Protein AF-A0A7C5IIQ2-F1 (afdb_monomer_lite)

Sequence (229 aa):
MRRWPGCLVPARVQSSRGFTGRGRCWGATWPNARRPRPAAETPCGGEALSTRCPELQEWMSLHLDGRLAPKEEKRFQEHLSACPACAEMWQRWQQVDRFFTAPPVAQPPVDLAARVWVRVERRQRRGALLGSTAWMALGLAVLAALYAVLLAARLLLVGTGVAQIAALWLSVRSAALPLWEMARALCIVLRALLDTPAAAIALLYCLATAATLTAWLRVAIFRPARPSS

Secondary structure (DSSP, 8-state):
-------------------------S-S------PPPPS-----TTHHHHTT-TTHHHHHHHHHTT---HHHHHHHHHHHHH-HHHHHHHHHHHHHHHHHHSS---PPPTTHHHHHHHHHHHHHHHHHHHHHHHHHHHHHHHHHHHHHHHHHHHHHHHHHHHHHHHHHHHHHHHHHHHHHHHHHHHHHHHHHHHHSHHHHHHHHHHHHHHHHHHHHHHHHHS-------

Structure (mmCIF, N/CA/C/O backbone):
data_AF-A0A7C5IIQ2-F1
#
_entry.id   AF-A0A7C5IIQ2-F1
#
loop_
_atom_site.group_PDB
_atom_site.id
_atom_site.type_symbol
_atom_site.label_atom_id
_atom_site.label_alt_id
_atom_site.label_comp_id
_atom_site.label_asym_id
_atom_site.label_entity_id
_atom_site.label_seq_id
_atom_site.pdbx_PDB_ins_code
_atom_site.Cartn_x
_atom_site.Cartn_y
_atom_site.Cartn_z
_atom_site.occupancy
_atom_site.B_iso_or_equiv
_atom_site.auth_seq_id
_atom_site.auth_comp_id
_atom_site.auth_asym_id
_atom_site.auth_atom_id
_atom_site.pdbx_PDB_model_num
ATOM 1 N N . MET A 1 1 ? -67.546 17.268 61.593 1.00 33.69 1 MET A N 1
ATOM 2 C CA . MET A 1 1 ? -66.527 18.234 62.062 1.00 33.69 1 MET A CA 1
ATOM 3 C C . MET A 1 1 ? -65.257 18.054 61.230 1.00 33.69 1 MET A C 1
ATOM 5 O O . MET A 1 1 ? -64.810 16.924 61.138 1.00 33.69 1 MET A O 1
ATOM 9 N N . ARG A 1 2 ? -64.727 19.163 60.668 1.00 35.84 2 ARG A N 1
ATOM 10 C CA . ARG A 1 2 ? -63.390 19.369 60.035 1.00 35.84 2 ARG A CA 1
ATOM 11 C C . ARG A 1 2 ? -63.140 18.547 58.747 1.00 35.84 2 ARG A C 1
ATOM 13 O O . ARG A 1 2 ? -62.874 17.363 58.830 1.00 35.84 2 ARG A O 1
ATOM 20 N N . ARG A 1 3 ? -63.322 19.035 57.506 1.00 31.06 3 ARG A N 1
ATOM 21 C CA . ARG A 1 3 ? -62.642 20.136 56.772 1.00 31.06 3 ARG A CA 1
ATOM 22 C C . ARG A 1 3 ? -61.146 20.267 57.091 1.00 31.06 3 ARG A C 1
ATOM 24 O O . ARG A 1 3 ? -60.804 20.848 58.113 1.00 31.06 3 ARG A O 1
ATOM 31 N N . TRP A 1 4 ? -60.302 19.822 56.156 1.00 33.75 4 TRP A N 1
ATOM 32 C CA . TRP A 1 4 ? -59.017 20.456 55.851 1.00 33.75 4 TRP A CA 1
ATOM 33 C C . TRP A 1 4 ? -58.984 20.841 54.360 1.00 33.75 4 TRP A C 1
ATOM 35 O O . TRP A 1 4 ? -59.227 19.983 53.510 1.00 33.75 4 TRP A O 1
ATOM 45 N N . PRO A 1 5 ? -58.770 22.130 54.046 1.00 43.44 5 PRO A N 1
ATOM 46 C CA . PRO A 1 5 ? -58.624 22.661 52.697 1.00 43.44 5 PRO A CA 1
ATOM 47 C C . PRO A 1 5 ? -57.146 22.702 52.269 1.00 43.44 5 PRO A C 1
ATOM 49 O O . PRO A 1 5 ? -56.262 22.879 53.100 1.00 43.44 5 PRO A O 1
ATOM 52 N N . GLY A 1 6 ? -56.897 22.643 50.959 1.00 42.25 6 GLY A N 1
ATOM 53 C CA . GLY A 1 6 ? -55.707 23.249 50.356 1.00 42.25 6 GLY A CA 1
ATOM 54 C C . GLY A 1 6 ? -54.430 22.407 50.317 1.00 42.25 6 GLY A C 1
ATOM 55 O O . GLY A 1 6 ? -53.470 22.699 51.018 1.00 42.25 6 GLY A O 1
ATOM 56 N N . CYS A 1 7 ? -54.343 21.490 49.353 1.00 37.59 7 CYS A N 1
ATOM 57 C CA . CYS A 1 7 ? -53.093 21.304 48.618 1.00 37.59 7 CYS A CA 1
ATOM 58 C C . CYS A 1 7 ? -53.390 21.505 47.133 1.00 37.59 7 CYS A C 1
ATOM 60 O O . CYS A 1 7 ? -54.051 20.693 46.487 1.00 37.59 7 CYS A O 1
ATOM 62 N N . LEU A 1 8 ? -52.946 22.656 46.633 1.00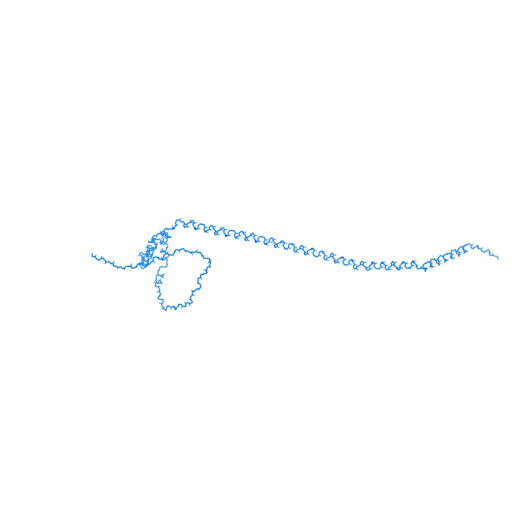 41.69 8 LEU A N 1
ATOM 63 C CA . LEU A 1 8 ? -52.900 22.996 45.222 1.00 41.69 8 LEU A CA 1
ATOM 64 C C . LEU A 1 8 ? -52.086 21.929 44.487 1.00 41.69 8 LEU A C 1
ATOM 66 O O . LEU A 1 8 ? -50.914 21.717 44.779 1.00 41.69 8 LEU A O 1
ATOM 70 N N . VAL A 1 9 ? -52.737 21.266 43.539 1.00 42.50 9 VAL A N 1
ATOM 71 C CA . VAL A 1 9 ? -52.112 20.417 42.528 1.00 42.50 9 VAL A CA 1
ATOM 72 C C . VAL A 1 9 ? -51.454 21.344 41.504 1.00 42.50 9 VAL A C 1
ATOM 74 O O . VAL A 1 9 ? -52.185 22.032 40.789 1.00 42.50 9 VAL A O 1
ATOM 77 N N . PRO A 1 10 ? -50.118 21.399 41.367 1.00 42.44 10 PRO A N 1
ATOM 78 C CA . PRO A 1 10 ? -49.541 21.923 40.147 1.00 42.44 10 PRO A CA 1
ATOM 79 C C . PRO A 1 10 ? -49.715 20.885 39.035 1.00 42.44 10 PRO A C 1
ATOM 81 O O . PRO A 1 10 ? -49.535 19.678 39.212 1.00 42.44 10 PRO A O 1
ATOM 84 N N . ALA A 1 11 ? -50.138 21.402 37.890 1.00 38.69 11 ALA A N 1
ATOM 85 C CA . ALA A 1 11 ? -50.522 20.675 36.703 1.00 38.69 11 ALA A CA 1
ATOM 86 C C . ALA A 1 11 ? -49.476 19.646 36.247 1.00 38.69 11 ALA A C 1
ATOM 88 O O . ALA A 1 11 ? -48.273 19.891 36.180 1.00 38.69 11 ALA A O 1
ATOM 89 N N . ARG A 1 12 ? -50.003 18.489 35.855 1.00 36.91 12 ARG A N 1
ATOM 90 C CA . ARG A 1 12 ? -49.348 17.429 35.097 1.00 36.91 12 ARG A CA 1
ATOM 91 C C . ARG A 1 12 ? -48.697 18.017 33.834 1.00 36.91 12 ARG A C 1
ATOM 93 O O . ARG A 1 12 ? -49.388 18.258 32.849 1.00 36.91 12 ARG A O 1
ATOM 100 N N . VAL A 1 13 ? -47.375 18.204 33.829 1.00 39.50 13 VAL A N 1
ATOM 101 C CA . VAL A 1 13 ? -46.617 18.432 32.587 1.00 39.50 13 VAL A CA 1
ATOM 102 C C . VAL A 1 13 ? -46.536 17.099 31.844 1.00 39.50 13 VAL A C 1
ATOM 104 O O . VAL A 1 13 ? -45.672 16.262 32.093 1.00 39.50 13 VAL A O 1
ATOM 107 N N . GLN A 1 14 ? -47.491 16.877 30.944 1.00 38.06 14 GLN A N 1
ATOM 108 C CA . GLN A 1 14 ? -47.376 15.886 29.878 1.00 38.06 14 GLN A CA 1
ATOM 109 C C . GLN A 1 14 ? -46.332 16.384 28.870 1.00 38.06 14 GLN A C 1
ATOM 111 O O . GLN A 1 14 ? -46.647 17.192 28.004 1.00 38.06 14 GLN A O 1
ATOM 116 N N . SER A 1 15 ? -45.090 15.895 28.941 1.00 37.00 15 SER A N 1
ATOM 117 C CA . SER A 1 15 ? -44.142 16.032 27.826 1.00 37.00 15 SER A CA 1
ATOM 118 C C . SER A 1 15 ? -44.370 14.903 26.817 1.00 37.00 15 SER A C 1
ATOM 120 O O . SER A 1 15 ? -43.628 13.928 26.691 1.00 37.00 15 SER A O 1
ATOM 122 N N . SER A 1 16 ? -45.473 15.013 26.081 1.00 36.47 16 SER A N 1
ATOM 123 C CA . SER A 1 16 ? -45.711 14.183 24.910 1.00 36.47 16 SER A CA 1
ATOM 124 C C . SER A 1 16 ? -44.803 14.623 23.759 1.00 36.47 16 SER A C 1
ATOM 126 O O . SER A 1 16 ? -44.969 15.716 23.235 1.00 36.47 16 SER A O 1
ATOM 128 N N . ARG A 1 17 ? -43.935 13.698 23.333 1.00 38.22 17 ARG A N 1
ATOM 129 C CA . ARG A 1 17 ? -43.498 13.450 21.944 1.00 38.22 17 ARG A CA 1
ATOM 130 C C . ARG A 1 17 ? -42.745 14.572 21.210 1.00 38.22 17 ARG A C 1
ATOM 132 O O . ARG A 1 17 ? -43.289 15.617 20.894 1.00 38.22 17 ARG A O 1
ATOM 139 N N . GLY A 1 18 ? -41.530 14.237 20.764 1.00 33.94 18 GLY A N 1
ATOM 140 C CA . GLY A 1 18 ? -40.880 14.955 19.665 1.00 33.94 18 GLY A CA 1
ATOM 141 C C . GLY A 1 18 ? -39.361 14.816 19.554 1.00 33.94 18 GLY A C 1
ATOM 142 O O . GLY A 1 18 ? -38.709 15.787 19.196 1.00 33.94 18 GLY A O 1
ATOM 143 N N . PHE A 1 19 ? -38.755 13.661 19.862 1.00 36.34 19 PHE A N 1
ATOM 144 C CA . PHE A 1 19 ? -37.313 13.473 19.634 1.00 36.34 19 PHE A CA 1
ATOM 145 C C . PHE A 1 19 ? -37.045 13.068 18.176 1.00 36.34 19 PHE A C 1
ATOM 147 O O . PHE A 1 19 ? -36.742 11.919 17.863 1.00 36.34 19 PHE A O 1
ATOM 154 N N . THR A 1 20 ? -37.179 14.030 17.266 1.00 43.69 20 THR A N 1
ATOM 155 C CA . THR A 1 20 ? -36.628 13.953 15.908 1.00 43.69 20 THR A CA 1
ATOM 156 C C . THR A 1 20 ? -35.629 15.086 15.756 1.00 43.69 20 THR A C 1
ATOM 158 O O . THR A 1 20 ? -36.000 16.230 15.508 1.00 43.69 20 THR A O 1
ATOM 161 N N . GLY A 1 21 ? -34.347 14.796 15.949 1.00 33.84 21 GLY A N 1
ATOM 162 C CA . GLY A 1 21 ? -33.328 15.834 15.912 1.00 33.84 21 GLY A CA 1
ATOM 163 C C . GLY A 1 21 ? -31.936 15.257 15.777 1.00 33.84 21 GLY A C 1
ATOM 164 O O . GLY A 1 21 ? -31.393 14.694 16.718 1.00 33.84 21 GLY A O 1
ATOM 165 N N . ARG A 1 22 ? -31.383 15.420 14.576 1.00 39.00 22 ARG A N 1
ATOM 166 C CA . ARG A 1 22 ? -29.961 15.318 14.247 1.00 39.00 22 ARG A CA 1
ATOM 167 C C . ARG A 1 22 ? -29.082 15.993 15.302 1.00 39.00 22 ARG A C 1
ATOM 169 O O . ARG A 1 22 ? -29.504 16.946 15.952 1.00 39.00 22 ARG A O 1
ATOM 176 N N . GLY A 1 23 ? -27.855 15.483 15.399 1.00 45.16 23 GLY A N 1
ATOM 177 C CA . GLY A 1 23 ? -26.826 15.881 16.347 1.00 45.16 23 GLY A CA 1
ATOM 178 C C . GLY A 1 23 ? -26.810 17.368 16.678 1.00 45.16 23 GLY A C 1
ATOM 179 O O . GLY A 1 23 ? -26.694 18.221 15.801 1.00 45.16 23 GLY A O 1
ATOM 180 N N . ARG A 1 24 ? -26.867 17.649 17.977 1.00 41.25 24 ARG A N 1
ATOM 181 C CA . ARG A 1 24 ? -26.256 18.833 18.557 1.00 41.25 24 ARG A CA 1
ATOM 182 C C . ARG A 1 24 ? -25.445 18.393 19.759 1.00 41.25 24 ARG A C 1
ATOM 184 O O . ARG A 1 24 ? -25.906 17.632 20.606 1.00 41.25 24 ARG A O 1
ATOM 191 N N . CYS A 1 25 ? -24.194 18.816 19.701 1.00 43.56 25 CYS A N 1
ATOM 192 C CA . CYS A 1 25 ? -23.141 18.591 20.656 1.00 43.56 25 CYS A CA 1
ATOM 193 C C . CYS A 1 25 ? -23.585 18.973 22.066 1.00 43.56 25 CYS A C 1
ATOM 195 O O . CYS A 1 25 ? -24.422 19.856 22.259 1.00 43.56 25 CYS A O 1
ATOM 197 N N . TRP A 1 26 ? -22.980 18.287 23.029 1.00 42.06 26 TRP A N 1
ATOM 198 C CA . TRP A 1 26 ? -22.997 18.626 24.440 1.00 42.06 26 TRP A CA 1
ATOM 199 C C . TRP A 1 26 ? -22.842 20.138 24.606 1.00 42.06 26 TRP A C 1
ATOM 201 O O . TRP A 1 26 ? -21.936 20.739 24.029 1.00 42.06 26 TRP A O 1
ATOM 211 N N . GLY A 1 27 ? -23.791 20.732 25.329 1.00 38.81 27 GLY A N 1
ATOM 212 C CA . GLY A 1 27 ? -23.932 22.170 25.493 1.00 38.81 27 GLY A CA 1
ATOM 213 C C . GLY A 1 27 ? -22.621 22.832 25.900 1.00 38.81 27 GLY A C 1
ATOM 214 O O . GLY A 1 27 ? -22.089 22.601 26.985 1.00 38.81 27 GLY A O 1
ATOM 215 N N . ALA A 1 28 ? -22.141 23.690 25.009 1.00 46.47 28 ALA A N 1
ATOM 216 C CA . ALA A 1 28 ? -21.147 24.704 25.278 1.00 46.47 28 ALA A CA 1
ATOM 217 C C . ALA A 1 28 ? -21.785 25.808 26.132 1.00 46.47 28 ALA A C 1
ATOM 219 O O . ALA A 1 28 ? -22.235 26.805 25.591 1.00 46.47 28 ALA A O 1
ATOM 220 N N . THR A 1 29 ? -21.842 25.594 27.447 1.00 51.03 29 THR A N 1
ATOM 221 C CA . THR A 1 29 ? -21.821 26.631 28.496 1.00 51.03 29 THR A CA 1
ATOM 222 C C . THR A 1 29 ? -21.582 25.936 29.838 1.00 51.03 29 THR A C 1
ATOM 224 O O . THR A 1 29 ? -22.494 25.779 30.645 1.00 51.03 29 THR A O 1
ATOM 227 N N . TRP A 1 30 ? -20.349 25.497 30.084 1.00 33.12 30 TRP A N 1
ATOM 228 C CA . TRP A 1 30 ? -19.846 25.437 31.455 1.00 33.12 30 TRP A CA 1
ATOM 229 C C . TRP A 1 30 ? -19.104 26.753 31.682 1.00 33.12 30 TRP A C 1
ATOM 231 O O . TRP A 1 30 ? -18.002 26.915 31.155 1.00 33.12 30 TRP A O 1
ATOM 241 N N . PRO A 1 31 ? -19.701 27.740 32.377 1.00 40.62 31 PRO A N 1
ATOM 242 C CA . PRO A 1 31 ? -18.974 28.939 32.740 1.00 40.62 31 PRO A CA 1
ATOM 243 C C . PRO A 1 31 ? -17.844 28.515 33.666 1.00 40.62 31 PRO A C 1
ATOM 245 O O . PRO A 1 31 ? -18.041 27.730 34.595 1.00 40.62 31 PRO A O 1
ATOM 248 N N . ASN A 1 32 ? -16.661 29.038 33.380 1.00 58.06 32 ASN A N 1
ATOM 249 C CA . ASN A 1 32 ? -15.437 28.881 34.140 1.00 58.06 32 ASN A CA 1
ATOM 250 C C . ASN A 1 32 ? -15.613 29.482 35.550 1.00 58.06 32 ASN A C 1
ATOM 252 O O . ASN A 1 32 ? -15.158 30.585 35.843 1.00 58.06 32 ASN A O 1
ATOM 256 N N . ALA A 1 33 ? -16.341 28.782 36.416 1.00 46.69 33 ALA A N 1
ATOM 257 C CA . ALA A 1 33 ? -16.497 29.118 37.816 1.00 46.69 33 ALA A CA 1
ATOM 258 C C . ALA A 1 33 ? -15.355 28.438 38.568 1.00 46.69 33 ALA A C 1
ATOM 260 O O . ALA A 1 33 ? -15.475 27.302 39.030 1.00 46.69 33 ALA A O 1
ATOM 261 N N . ARG A 1 34 ? -14.232 29.154 38.691 1.00 46.25 34 ARG A N 1
ATOM 262 C CA . ARG A 1 34 ? -13.301 28.955 39.803 1.00 46.25 34 ARG A CA 1
ATOM 263 C C . ARG A 1 34 ? -14.121 29.052 41.089 1.00 46.25 34 ARG A C 1
ATOM 265 O O . ARG A 1 34 ? -14.385 30.150 41.569 1.00 46.25 34 ARG A O 1
ATOM 272 N N . ARG A 1 35 ? -14.593 27.916 41.605 1.00 51.22 35 ARG A N 1
ATOM 273 C CA . ARG A 1 35 ? -15.224 27.866 42.923 1.00 51.22 35 ARG A CA 1
ATOM 274 C C . ARG A 1 35 ? -14.141 28.268 43.929 1.00 51.22 35 ARG A C 1
ATOM 276 O O . ARG A 1 35 ? -13.085 27.631 43.916 1.00 51.22 35 ARG A O 1
ATOM 283 N N . PRO A 1 36 ? -14.335 29.302 44.762 1.00 46.09 36 PRO A N 1
ATOM 284 C CA . PRO A 1 36 ? -13.458 29.493 45.904 1.00 46.09 36 PRO A CA 1
ATOM 285 C C . PRO A 1 36 ? -13.536 28.214 46.742 1.00 46.09 36 PRO A C 1
ATOM 287 O O . PRO A 1 36 ? -14.625 27.789 47.127 1.00 46.09 36 PRO A O 1
ATOM 290 N N . ARG A 1 37 ? -12.388 27.555 46.940 1.00 44.50 37 ARG A N 1
ATOM 291 C CA . ARG A 1 37 ? -12.266 26.449 47.893 1.00 44.50 37 ARG A CA 1
ATOM 292 C C . ARG A 1 37 ? -12.729 26.987 49.251 1.00 44.50 37 ARG A C 1
ATOM 294 O O . ARG A 1 37 ? -12.112 27.950 49.711 1.00 44.50 37 ARG A O 1
ATOM 301 N N . PRO A 1 38 ? -13.782 26.442 49.886 1.00 47.94 38 PRO A N 1
ATOM 302 C CA . PRO A 1 38 ? -14.026 26.758 51.282 1.00 47.94 38 PRO A CA 1
ATOM 303 C C . PRO A 1 38 ? -12.784 26.332 52.071 1.00 47.94 38 PRO A C 1
ATOM 305 O O . PRO A 1 38 ? -12.305 25.205 51.953 1.00 47.94 38 PRO A O 1
ATOM 308 N N . ALA A 1 39 ? -12.204 27.284 52.799 1.00 44.62 39 ALA A N 1
ATOM 309 C CA . ALA A 1 39 ? -11.149 27.005 53.753 1.00 44.62 39 ALA A CA 1
ATOM 310 C C . ALA A 1 39 ? -11.716 26.086 54.847 1.00 44.62 39 ALA A C 1
ATOM 312 O O . ALA A 1 39 ? -12.813 26.330 55.343 1.00 44.62 39 ALA A O 1
ATOM 313 N N . ALA A 1 40 ? -10.939 25.062 55.201 1.00 46.38 40 ALA A N 1
ATOM 314 C CA . ALA A 1 40 ? -11.226 24.059 56.224 1.00 46.38 40 ALA A CA 1
ATOM 315 C C . ALA A 1 40 ? -12.376 23.087 55.895 1.00 46.38 40 ALA A C 1
ATOM 317 O O . ALA A 1 40 ? -13.410 23.055 56.560 1.00 46.38 40 ALA A O 1
ATOM 318 N N . GLU A 1 41 ? -12.135 22.188 54.937 1.00 39.72 41 GLU A N 1
ATOM 319 C CA . GLU A 1 41 ? -12.651 20.826 55.087 1.00 39.72 41 GLU A CA 1
ATOM 320 C C . GLU A 1 41 ? -11.986 20.242 56.339 1.00 39.72 41 GLU A C 1
ATOM 322 O O . GLU A 1 41 ? -10.778 20.006 56.384 1.00 39.72 41 GLU A O 1
ATOM 327 N N . THR A 1 42 ? -12.773 20.098 57.401 1.00 48.97 42 THR A N 1
ATOM 328 C CA . THR A 1 42 ? -12.419 19.261 58.546 1.00 48.97 42 THR A CA 1
ATOM 329 C C . THR A 1 42 ? -12.048 17.885 57.986 1.00 48.97 42 THR A C 1
ATOM 331 O O . THR A 1 42 ? -12.815 17.378 57.161 1.00 48.97 42 THR A O 1
ATOM 334 N N . PRO A 1 43 ? -10.917 17.266 58.378 1.00 41.84 43 PRO A N 1
ATOM 335 C CA . PRO A 1 43 ? -10.623 15.905 57.959 1.00 41.84 43 PRO A CA 1
ATOM 336 C C . PRO A 1 43 ? -11.821 15.042 58.342 1.00 41.84 43 PRO A C 1
ATOM 338 O O . PRO A 1 43 ? -12.163 14.933 59.522 1.00 41.84 43 PRO A O 1
ATOM 341 N N . CYS A 1 44 ? -12.517 14.495 57.345 1.00 34.38 44 CYS A N 1
ATOM 342 C CA . CYS A 1 44 ? -13.518 13.473 57.591 1.00 34.38 44 CYS A CA 1
ATOM 343 C C . CYS A 1 44 ? -12.799 12.372 58.370 1.00 34.38 44 CYS A C 1
ATOM 345 O O . CYS A 1 44 ? -11.847 11.786 57.860 1.00 34.38 44 CYS A O 1
ATOM 347 N N . GLY A 1 45 ? -13.200 12.163 59.625 1.00 40.75 45 GLY A N 1
ATOM 348 C CA . GLY A 1 45 ? -12.571 11.253 60.580 1.00 40.75 45 GLY A CA 1
ATOM 349 C C . GLY A 1 45 ? -12.701 9.780 60.187 1.00 40.75 45 GLY A C 1
ATOM 350 O O . GLY A 1 45 ? -13.348 9.012 60.891 1.00 40.75 45 GLY A O 1
ATOM 351 N N . GLY A 1 46 ? -12.100 9.393 59.063 1.00 43.56 46 GLY A N 1
ATOM 352 C CA . GLY A 1 46 ? -11.903 8.012 58.627 1.00 43.56 46 GLY A CA 1
ATOM 353 C C . GLY A 1 46 ? -10.482 7.506 58.888 1.00 43.56 46 GLY A C 1
ATOM 354 O O . GLY A 1 46 ? -10.271 6.302 59.007 1.00 43.56 46 GLY A O 1
ATOM 355 N N . GLU A 1 47 ? -9.503 8.401 59.051 1.00 43.91 47 GLU A N 1
ATOM 356 C CA . GLU A 1 47 ? -8.091 8.008 59.162 1.00 43.91 47 GLU A CA 1
ATOM 357 C C . GLU A 1 47 ? -7.761 7.327 60.501 1.00 43.91 47 GLU A C 1
ATOM 359 O O . GLU A 1 47 ? -6.909 6.443 60.542 1.00 43.91 47 GLU A O 1
ATOM 364 N N . ALA A 1 48 ? -8.494 7.628 61.581 1.00 46.66 48 ALA A N 1
ATOM 365 C CA . ALA A 1 48 ? -8.200 7.093 62.914 1.00 46.66 48 ALA A CA 1
ATOM 366 C C . ALA A 1 48 ? -8.553 5.602 63.114 1.00 46.66 48 ALA A C 1
ATOM 368 O O . ALA A 1 48 ? -8.050 4.990 64.059 1.00 46.66 48 ALA A O 1
ATOM 369 N N . LEU A 1 49 ? -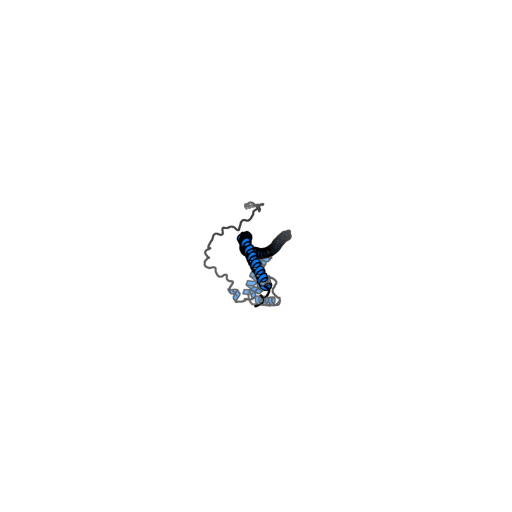9.399 5.006 62.261 1.00 52.44 49 LEU A N 1
ATOM 370 C CA . LEU A 1 49 ? -9.747 3.579 62.368 1.00 52.44 49 LEU A CA 1
ATOM 371 C C . LEU A 1 49 ? -8.856 2.687 61.486 1.00 52.44 49 LEU A C 1
ATOM 373 O O . LEU A 1 49 ? -8.546 1.562 61.875 1.00 52.44 49 LEU A O 1
ATOM 377 N N . SER A 1 50 ? -8.382 3.213 60.349 1.00 52.19 50 SER A N 1
ATOM 378 C CA . SER A 1 50 ? -7.546 2.476 59.386 1.00 52.19 50 SER A CA 1
ATOM 379 C C . SER A 1 50 ? -6.228 1.966 59.983 1.00 52.19 50 SER A C 1
ATOM 381 O O . SER A 1 50 ? -5.738 0.905 59.608 1.00 52.19 50 SER A O 1
ATOM 383 N N . THR A 1 51 ? -5.672 2.680 60.966 1.00 56.59 51 THR A N 1
ATOM 384 C CA . THR A 1 51 ? -4.362 2.356 61.546 1.00 56.59 51 THR A CA 1
ATOM 385 C C . THR A 1 51 ? -4.416 1.236 62.588 1.00 56.59 51 THR A C 1
ATOM 387 O O . THR A 1 51 ? -3.380 0.659 62.903 1.00 56.59 51 THR A O 1
ATOM 390 N N . ARG A 1 52 ? -5.591 0.911 63.151 1.00 61.09 52 ARG A N 1
ATOM 391 C CA . ARG A 1 52 ? -5.693 -0.091 64.232 1.00 61.09 52 ARG A CA 1
ATOM 392 C C . ARG A 1 52 ? -6.032 -1.497 63.733 1.00 61.09 52 ARG A C 1
ATOM 394 O O . ARG A 1 52 ? -5.644 -2.455 64.396 1.00 61.09 52 ARG A O 1
ATOM 401 N N . CYS A 1 53 ? -6.718 -1.635 62.594 1.00 76.94 53 CYS A N 1
ATOM 402 C CA . CYS A 1 53 ? -7.151 -2.931 62.046 1.00 76.94 53 CYS A CA 1
ATOM 403 C C . CYS A 1 53 ? -7.212 -2.891 60.497 1.00 76.94 53 CYS A C 1
ATOM 405 O O . CYS A 1 53 ? -8.297 -2.715 59.940 1.00 76.94 53 CYS A O 1
ATOM 407 N N . PRO A 1 54 ? -6.075 -3.024 59.785 1.00 68.38 54 PRO A N 1
ATOM 408 C CA . PRO A 1 54 ? -5.998 -2.752 58.343 1.00 68.38 54 PRO A CA 1
ATOM 409 C C . PRO A 1 54 ? -6.776 -3.751 57.471 1.00 68.38 54 PRO A C 1
ATOM 411 O O . PRO A 1 54 ? -7.383 -3.358 56.481 1.00 68.38 54 PRO A O 1
ATOM 414 N N . GLU A 1 55 ? -6.813 -5.028 57.854 1.00 77.88 55 GLU A N 1
ATOM 415 C CA . GLU A 1 55 ? -7.447 -6.097 57.058 1.00 77.88 55 GLU A CA 1
ATOM 416 C C . GLU A 1 55 ? -8.973 -6.165 57.241 1.00 77.88 55 GLU A C 1
ATOM 418 O O . GLU A 1 55 ? -9.682 -6.828 56.486 1.00 77.88 55 GLU A O 1
ATOM 423 N N . LEU A 1 56 ? -9.517 -5.452 58.231 1.00 84.69 56 LEU A N 1
ATOM 424 C CA . LEU A 1 56 ? -10.918 -5.604 58.601 1.00 84.69 56 LEU A CA 1
ATOM 425 C C . LEU A 1 56 ? -11.874 -5.009 57.562 1.00 84.69 56 LEU A C 1
ATOM 427 O O . LEU A 1 56 ? -12.931 -5.577 57.299 1.00 84.69 56 LEU A O 1
ATOM 431 N N . GLN A 1 57 ? -11.516 -3.871 56.970 1.00 84.31 57 GLN A N 1
ATOM 432 C CA . GLN A 1 57 ? -12.352 -3.209 55.968 1.00 84.31 57 GLN A CA 1
ATOM 433 C C . GLN A 1 57 ? -12.529 -4.080 54.715 1.00 84.31 57 GLN A C 1
ATOM 435 O O . GLN A 1 57 ? -13.606 -4.110 54.119 1.00 84.31 57 GLN A O 1
ATOM 440 N N . GLU A 1 58 ? -11.484 -4.818 54.345 1.00 87.56 58 GLU A N 1
ATOM 441 C CA . GLU A 1 58 ? -11.524 -5.779 53.248 1.00 87.56 58 GLU A CA 1
ATOM 442 C C . GLU A 1 58 ? -12.442 -6.960 53.583 1.00 87.56 58 GLU A C 1
ATOM 444 O O . GLU A 1 58 ? -13.314 -7.301 52.782 1.00 87.56 58 GLU A O 1
ATOM 449 N N . TRP A 1 59 ? -12.344 -7.517 54.797 1.00 90.12 59 TRP A N 1
ATOM 450 C CA . TRP A 1 59 ? -13.252 -8.577 55.252 1.00 90.12 59 TRP A CA 1
ATOM 451 C C . TRP A 1 59 ? -14.715 -8.124 55.302 1.00 90.12 59 TRP A C 1
ATOM 453 O O . TRP A 1 59 ? -15.587 -8.876 54.875 1.00 90.12 59 TRP A O 1
ATOM 463 N N . MET A 1 60 ? -14.997 -6.890 55.738 1.00 89.81 60 MET A N 1
ATOM 464 C CA . MET A 1 60 ? -16.357 -6.332 55.721 1.00 89.81 60 MET A CA 1
ATOM 465 C C . MET A 1 60 ? -16.929 -6.259 54.298 1.00 89.81 60 MET A C 1
ATOM 467 O O . MET A 1 60 ? -18.074 -6.653 54.082 1.00 89.81 60 MET A O 1
ATOM 471 N N . SER A 1 61 ? -16.139 -5.793 53.323 1.00 89.19 61 SER A N 1
ATOM 472 C CA . SER A 1 61 ? -16.563 -5.731 51.915 1.00 89.19 61 SER A CA 1
ATOM 473 C C . SER A 1 61 ? -16.801 -7.125 51.338 1.00 89.19 61 SER A C 1
ATOM 475 O O . SER A 1 61 ? -17.851 -7.383 50.756 1.00 89.19 61 SER A O 1
ATOM 477 N N . LEU A 1 62 ? -15.854 -8.046 51.542 1.00 91.44 62 LEU A N 1
ATOM 478 C CA . LEU A 1 62 ? -15.957 -9.421 51.055 1.00 91.44 62 LEU A CA 1
ATOM 479 C C . LEU A 1 62 ? -17.135 -10.172 51.684 1.00 91.44 62 LEU A C 1
ATOM 481 O O . LEU A 1 62 ? -17.754 -10.994 51.009 1.00 91.44 62 LEU A O 1
ATOM 485 N N . HIS A 1 63 ? -17.455 -9.901 52.952 1.00 92.00 63 HIS A N 1
ATOM 486 C CA . HIS A 1 63 ? -18.612 -10.488 53.621 1.00 92.00 63 HIS A CA 1
ATOM 487 C C . HIS A 1 63 ? -19.927 -9.993 53.007 1.00 92.00 63 HIS A C 1
ATOM 489 O O . HIS A 1 63 ? -20.793 -10.812 52.709 1.00 92.00 63 HIS A O 1
ATOM 495 N N . LEU A 1 64 ? -20.067 -8.682 52.764 1.00 89.94 64 LEU A N 1
ATOM 496 C CA . LEU A 1 64 ? -21.261 -8.118 52.115 1.00 89.94 64 LEU A CA 1
ATOM 497 C C . LEU A 1 64 ? -21.447 -8.642 50.682 1.00 89.94 64 LEU A C 1
ATOM 499 O O . LEU A 1 64 ? -22.569 -8.928 50.274 1.00 89.94 64 LEU A O 1
ATOM 503 N N . ASP A 1 65 ? -20.352 -8.862 49.952 1.00 89.56 65 ASP A N 1
ATOM 504 C CA . ASP A 1 65 ? -20.380 -9.457 48.609 1.00 89.56 65 ASP A CA 1
ATOM 505 C C . ASP A 1 65 ? -20.611 -10.986 48.615 1.00 89.56 65 ASP A C 1
ATOM 507 O O . ASP A 1 65 ? -20.715 -11.603 47.551 1.00 89.56 65 ASP A O 1
ATOM 511 N N . GLY A 1 66 ? -20.651 -11.634 49.789 1.00 88.81 66 GLY A N 1
ATOM 512 C CA . GLY A 1 66 ? -20.774 -13.092 49.920 1.00 88.81 66 GLY A CA 1
ATOM 513 C C . GLY A 1 66 ? -19.538 -13.872 49.447 1.00 88.81 66 GLY A C 1
ATOM 514 O O . GLY A 1 66 ? -19.647 -15.032 49.046 1.00 88.81 66 GLY A O 1
ATOM 515 N N . ARG A 1 67 ? -18.361 -13.236 49.452 1.00 92.62 67 ARG A N 1
ATOM 516 C CA . ARG A 1 67 ? -17.092 -13.766 48.918 1.00 92.62 67 ARG A CA 1
ATOM 517 C C . ARG A 1 67 ? -16.044 -14.103 49.984 1.00 92.62 67 ARG A C 1
ATOM 519 O O . ARG A 1 67 ? -14.949 -14.523 49.617 1.00 92.62 67 ARG A O 1
ATOM 526 N N . LEU A 1 68 ? -16.348 -13.925 51.270 1.00 91.69 68 LEU A N 1
ATOM 527 C CA . LEU A 1 68 ? -15.412 -14.199 52.365 1.00 91.69 68 LEU A CA 1
ATOM 528 C C . LEU A 1 68 ? -15.268 -15.711 52.622 1.00 91.69 68 LEU A C 1
ATOM 530 O O . LEU A 1 68 ? -16.263 -16.439 52.682 1.00 91.69 68 LEU A O 1
ATOM 534 N N . ALA A 1 69 ? -14.036 -16.213 52.769 1.00 90.44 69 ALA A N 1
ATOM 535 C CA . ALA A 1 69 ? -13.820 -17.644 52.965 1.00 90.44 69 ALA A CA 1
ATOM 536 C C . ALA A 1 69 ? -14.237 -18.095 54.384 1.00 90.44 69 ALA A C 1
ATOM 538 O O . ALA A 1 69 ? -14.055 -17.353 55.348 1.00 90.44 69 ALA A O 1
ATOM 539 N N . PRO A 1 70 ? -14.670 -19.355 54.594 1.00 87.94 70 PRO A N 1
ATOM 540 C CA . PRO A 1 70 ? -15.149 -19.825 55.904 1.00 87.94 70 PRO A CA 1
ATOM 541 C C . PRO A 1 70 ? -14.114 -19.746 57.039 1.00 87.94 70 PRO A C 1
ATOM 543 O O . PRO A 1 70 ? -14.468 -19.666 58.213 1.00 87.94 70 PRO A O 1
ATOM 546 N N . LYS A 1 71 ? -12.818 -19.817 56.704 1.00 86.06 71 LYS A N 1
ATOM 547 C CA . LYS A 1 71 ? -11.721 -19.666 57.676 1.00 86.06 71 LYS A CA 1
ATOM 548 C C . LYS A 1 71 ? -11.512 -18.205 58.083 1.00 86.06 71 LYS A C 1
ATOM 550 O O . LYS A 1 71 ? -11.143 -17.947 59.223 1.00 86.06 71 LYS A O 1
ATOM 555 N N . GLU A 1 72 ? -11.734 -17.281 57.157 1.00 86.56 72 GLU A N 1
ATOM 556 C CA . GLU A 1 72 ? -11.607 -15.838 57.367 1.00 86.56 72 GLU A CA 1
ATOM 557 C C . GLU A 1 72 ? -12.838 -15.296 58.087 1.00 86.56 72 GLU A C 1
ATOM 559 O O . GLU A 1 72 ? -12.691 -14.488 58.991 1.00 86.56 72 GLU A O 1
ATOM 564 N N . GLU A 1 73 ? -14.022 -15.844 57.802 1.00 88.94 73 GLU A N 1
ATOM 565 C CA . GLU A 1 73 ? -15.258 -15.550 58.531 1.00 88.94 73 GLU A CA 1
ATOM 566 C C . GLU A 1 73 ? -15.100 -15.792 60.038 1.00 88.94 73 GLU A C 1
ATOM 568 O O . GLU A 1 73 ? -15.453 -14.944 60.850 1.00 88.94 73 GLU A O 1
ATOM 573 N N . LYS A 1 74 ? -14.505 -16.923 60.441 1.00 88.81 74 LYS A N 1
ATOM 574 C CA . LYS A 1 74 ? -14.257 -17.200 61.867 1.00 88.81 74 LYS A CA 1
ATOM 575 C C . LYS A 1 74 ? -13.343 -16.155 62.503 1.00 88.81 74 LYS A C 1
ATOM 577 O O . LYS A 1 74 ? -13.665 -15.639 63.567 1.00 88.81 74 LYS A O 1
ATOM 582 N N . ARG A 1 75 ? -12.251 -15.799 61.822 1.00 87.44 75 ARG A N 1
ATOM 583 C CA . ARG A 1 75 ? -11.306 -14.766 62.282 1.00 87.44 75 ARG A CA 1
ATOM 584 C C . ARG A 1 75 ? -11.955 -13.385 62.341 1.00 87.44 75 ARG A C 1
ATOM 586 O O . ARG A 1 75 ? -11.684 -12.621 63.260 1.00 87.44 75 ARG A O 1
ATOM 593 N N . PHE A 1 76 ? -12.830 -13.083 61.388 1.00 89.12 76 PHE A N 1
ATOM 594 C CA . PHE A 1 76 ? -13.615 -11.858 61.343 1.00 89.12 76 PHE A CA 1
ATOM 595 C C . PHE A 1 76 ? -14.561 -11.765 62.546 1.00 89.12 76 PHE A C 1
ATOM 597 O O . PHE A 1 76 ? -14.526 -10.770 63.267 1.00 89.12 76 PHE A O 1
ATOM 604 N N . GLN A 1 77 ? -15.326 -12.821 62.838 1.00 88.75 77 GLN A N 1
ATOM 605 C CA . GLN A 1 77 ? -16.224 -12.863 64.000 1.00 88.75 77 GLN A CA 1
ATOM 606 C C . GLN A 1 77 ? -15.462 -12.799 65.333 1.00 88.75 77 GLN A C 1
ATOM 608 O O . GLN A 1 77 ? -15.849 -12.056 66.237 1.00 88.75 77 GLN A O 1
ATOM 613 N N . GLU A 1 78 ? -14.340 -13.516 65.446 1.00 88.81 78 GLU A N 1
ATOM 614 C CA . GLU A 1 78 ? -13.441 -13.430 66.605 1.00 88.81 78 GLU A CA 1
ATOM 615 C C . GLU A 1 78 ? -12.940 -11.990 66.802 1.00 88.81 78 GLU A C 1
ATOM 617 O O . GLU A 1 78 ? -13.001 -11.453 67.910 1.00 88.81 78 GLU A O 1
ATOM 622 N N . HIS A 1 79 ? -12.537 -11.313 65.726 1.00 87.81 79 HIS A N 1
ATOM 623 C CA . HIS A 1 79 ? -12.072 -9.930 65.781 1.00 87.81 79 HIS A CA 1
ATOM 624 C C . HIS A 1 79 ? -13.177 -8.934 66.172 1.00 87.81 79 HIS A C 1
ATOM 626 O O . HIS A 1 79 ? -12.936 -8.037 66.984 1.00 87.81 79 HIS A O 1
ATOM 632 N N . LEU A 1 80 ? -14.398 -9.104 65.654 1.00 88.06 80 LEU A N 1
ATOM 633 C CA . LEU A 1 80 ? -15.551 -8.280 66.040 1.00 88.06 80 LEU A CA 1
ATOM 634 C C . LEU A 1 80 ? -15.896 -8.434 67.527 1.00 88.06 80 LEU A C 1
ATOM 636 O O . LEU A 1 80 ? -16.317 -7.465 68.156 1.00 88.06 80 LEU A O 1
ATOM 640 N N . SER A 1 81 ? -15.681 -9.623 68.101 1.00 87.31 81 SER A N 1
ATOM 641 C CA . SER A 1 81 ? -15.876 -9.856 69.537 1.00 87.31 81 SER A CA 1
ATOM 642 C C . SER A 1 81 ? -14.786 -9.213 70.408 1.00 87.31 81 SER A C 1
ATOM 644 O O . SER A 1 81 ? -15.067 -8.780 71.524 1.00 87.31 81 SER A O 1
ATOM 646 N N . ALA A 1 82 ? -13.557 -9.105 69.891 1.00 85.62 82 ALA A N 1
ATOM 647 C CA . ALA A 1 82 ? -12.409 -8.561 70.615 1.00 85.62 82 ALA A CA 1
ATOM 648 C C . ALA A 1 82 ? -12.281 -7.027 70.512 1.00 85.62 82 ALA A C 1
ATOM 650 O O . ALA A 1 82 ? -11.691 -6.404 71.396 1.00 85.62 82 ALA A O 1
ATOM 651 N N . CYS A 1 83 ? -12.815 -6.405 69.452 1.00 87.44 83 CYS A N 1
ATOM 652 C CA . CYS A 1 83 ? -12.663 -4.973 69.186 1.00 87.44 83 CYS A CA 1
ATOM 653 C C . CYS A 1 83 ? -14.021 -4.250 69.033 1.00 87.44 83 CYS A C 1
ATOM 655 O O . CYS A 1 83 ? -14.635 -4.292 67.962 1.00 87.44 83 CYS A O 1
ATOM 657 N N . PRO A 1 84 ? -14.482 -3.495 70.051 1.00 84.00 84 PRO A N 1
ATOM 658 C CA . PRO A 1 84 ? -15.793 -2.838 70.018 1.00 84.00 84 PRO A CA 1
ATOM 659 C C . PRO A 1 84 ? -15.892 -1.711 68.976 1.00 84.00 84 PRO A C 1
ATOM 661 O O . PRO A 1 84 ? -16.949 -1.512 68.383 1.00 84.00 84 PRO A O 1
ATOM 664 N N . ALA A 1 85 ? -14.793 -1.003 68.690 1.00 83.50 85 ALA A N 1
ATOM 665 C CA . ALA A 1 85 ? -14.770 0.049 67.665 1.00 83.50 85 ALA A CA 1
ATOM 666 C C . ALA A 1 85 ? -15.028 -0.510 66.252 1.00 83.50 85 ALA A C 1
ATOM 668 O O . ALA A 1 85 ? -15.660 0.125 65.408 1.00 83.50 85 ALA A O 1
ATOM 669 N N . CYS A 1 86 ? -14.555 -1.730 66.011 1.00 86.31 86 CYS A N 1
ATOM 670 C CA . CYS A 1 86 ? -14.742 -2.455 64.764 1.00 86.31 86 CYS A CA 1
ATOM 671 C C . CYS A 1 86 ? -16.166 -3.015 64.633 1.00 86.31 86 CYS A C 1
ATOM 673 O O . CYS A 1 86 ? -16.756 -2.947 63.554 1.00 86.31 86 CYS A O 1
ATOM 675 N N . ALA A 1 87 ? -16.755 -3.475 65.741 1.00 86.25 87 ALA A N 1
ATOM 676 C CA . ALA A 1 87 ? -18.161 -3.868 65.798 1.00 86.25 87 ALA A CA 1
ATOM 677 C C . ALA A 1 87 ? -19.115 -2.698 65.494 1.00 86.25 87 ALA A C 1
ATOM 679 O O . ALA A 1 87 ? -20.085 -2.869 64.753 1.00 86.25 87 ALA A O 1
ATOM 680 N N . GLU A 1 88 ? -18.828 -1.493 65.997 1.00 87.69 88 GLU A N 1
ATOM 681 C CA . GLU A 1 88 ? -19.630 -0.303 65.690 1.00 87.69 88 GLU A CA 1
ATOM 682 C C . GLU A 1 88 ? -19.552 0.075 64.201 1.00 87.69 88 GLU A C 1
ATOM 684 O O . GLU A 1 88 ? -20.572 0.368 63.571 1.00 87.69 88 GLU A O 1
ATOM 689 N N . MET A 1 89 ? -18.354 0.018 63.609 1.00 87.44 89 MET A N 1
ATOM 690 C CA . MET A 1 89 ? -18.169 0.253 62.174 1.00 87.44 89 MET A CA 1
ATOM 691 C C . MET A 1 89 ? -18.958 -0.764 61.338 1.00 87.44 89 MET A C 1
ATOM 693 O O . MET A 1 89 ? -19.657 -0.379 60.401 1.00 87.44 89 MET A O 1
ATOM 697 N N . TRP A 1 90 ? -18.926 -2.040 61.727 1.00 91.25 90 TRP A N 1
ATOM 698 C CA . TRP A 1 90 ? -19.684 -3.096 61.058 1.00 91.25 90 TRP A CA 1
ATOM 699 C C . TRP A 1 90 ? -21.196 -2.835 61.062 1.00 91.25 90 TRP A C 1
ATOM 701 O O . TRP A 1 90 ? -21.855 -2.969 60.031 1.00 91.25 90 TRP A O 1
ATOM 711 N N . GLN A 1 91 ? -21.752 -2.365 62.183 1.00 90.38 91 GLN A N 1
ATOM 712 C CA . GLN A 1 91 ? -23.168 -1.988 62.259 1.00 90.38 91 GLN A CA 1
ATOM 713 C C . GLN A 1 91 ? -23.526 -0.855 61.286 1.00 90.38 91 GLN A C 1
ATOM 715 O O . GLN A 1 91 ? -24.589 -0.890 60.663 1.00 90.38 91 GLN A O 1
ATOM 720 N N . ARG A 1 92 ? -22.643 0.136 61.110 1.00 89.69 92 ARG A N 1
ATOM 721 C CA . ARG A 1 92 ? -22.853 1.230 60.145 1.00 89.69 92 ARG A CA 1
ATOM 722 C C . ARG A 1 92 ? -22.844 0.719 58.703 1.00 89.69 92 ARG A C 1
ATOM 724 O O . ARG A 1 92 ? -23.688 1.130 57.911 1.00 89.69 92 ARG A O 1
ATOM 731 N N . TRP A 1 93 ? -21.946 -0.207 58.375 1.00 90.12 93 TRP A N 1
ATOM 732 C CA . TRP A 1 93 ? -21.887 -0.837 57.052 1.00 90.12 93 TRP A CA 1
ATOM 733 C C . TRP A 1 93 ? -23.152 -1.645 56.749 1.00 90.12 93 TRP A C 1
ATOM 735 O O . TRP A 1 93 ? -23.745 -1.478 55.686 1.00 90.12 93 TRP A O 1
ATOM 745 N N . GLN A 1 94 ? -23.636 -2.432 57.713 1.00 90.12 94 GLN A N 1
ATOM 746 C CA . GLN A 1 94 ? -24.898 -3.165 57.575 1.00 90.12 94 GLN A CA 1
ATOM 747 C C . GLN A 1 94 ? -26.110 -2.239 57.400 1.00 90.12 94 GLN A C 1
ATOM 749 O O . GLN A 1 94 ? -27.050 -2.582 56.685 1.00 90.12 94 GLN A O 1
ATOM 754 N N . GLN A 1 95 ? -26.123 -1.064 58.038 1.00 89.25 95 GLN A N 1
ATOM 755 C CA . GLN A 1 95 ? -27.189 -0.079 57.820 1.00 89.25 95 GLN A CA 1
ATOM 756 C C . GLN A 1 95 ? -27.190 0.433 56.379 1.00 89.25 95 GLN A C 1
ATOM 758 O O . GLN A 1 95 ? -28.255 0.514 55.771 1.00 89.25 95 GLN A O 1
ATOM 763 N N . VAL A 1 96 ? -26.010 0.735 55.830 1.00 87.62 96 VAL A N 1
ATOM 764 C CA . VAL A 1 96 ? -25.847 1.163 54.434 1.00 87.62 96 VAL A CA 1
ATOM 765 C C . VAL A 1 96 ? -26.298 0.066 53.469 1.00 87.62 96 VAL A C 1
ATOM 767 O O . VAL A 1 96 ? -27.090 0.340 52.571 1.00 87.62 96 VAL A O 1
ATOM 770 N N . ASP A 1 97 ? -25.875 -1.176 53.694 1.00 88.81 97 ASP A N 1
ATOM 771 C CA . ASP A 1 97 ? -26.265 -2.326 52.871 1.00 88.81 97 ASP A CA 1
ATOM 772 C C . ASP A 1 97 ? -27.789 -2.546 52.842 1.00 88.81 97 ASP A C 1
ATOM 774 O O . ASP A 1 97 ? -28.395 -2.735 51.782 1.00 88.81 97 ASP A O 1
ATOM 778 N N . ARG A 1 98 ? -28.460 -2.393 53.991 1.00 84.62 98 ARG A N 1
ATOM 779 C CA . ARG A 1 98 ? -29.928 -2.474 54.065 1.00 84.62 98 ARG A CA 1
ATOM 780 C C . ARG A 1 98 ? -30.622 -1.432 53.191 1.00 84.62 98 ARG A C 1
ATOM 782 O O . ARG A 1 98 ? -31.672 -1.745 52.639 1.00 84.62 98 ARG A O 1
ATOM 789 N N . PHE A 1 99 ? -30.065 -0.230 53.019 1.00 82.31 99 PHE A N 1
ATOM 790 C CA . PHE A 1 99 ? -30.642 0.769 52.109 1.00 82.31 99 PHE A CA 1
ATOM 791 C C . PHE A 1 99 ? -30.553 0.354 50.636 1.00 82.31 99 PHE A C 1
ATOM 793 O O . PHE A 1 99 ? -31.430 0.733 49.859 1.00 82.31 99 PHE A O 1
ATOM 800 N N . PHE A 1 100 ? -29.539 -0.427 50.252 1.00 79.25 100 PHE A N 1
ATOM 801 C CA . PHE A 1 100 ? -29.384 -0.952 48.891 1.00 79.25 100 PHE A CA 1
ATOM 802 C C . PHE A 1 100 ? -30.180 -2.233 48.643 1.00 79.25 100 PHE A C 1
ATOM 804 O O . PHE A 1 100 ? -30.583 -2.478 47.508 1.00 79.25 100 PHE A O 1
ATOM 811 N N . THR A 1 101 ? -30.457 -3.002 49.695 1.00 77.31 101 THR A N 1
ATOM 812 C CA . THR A 1 101 ? -31.258 -4.234 49.626 1.00 77.31 101 THR A CA 1
ATOM 813 C C . THR A 1 101 ? -32.767 -3.971 49.774 1.00 77.31 101 THR A C 1
ATOM 815 O O . THR A 1 101 ? -33.588 -4.739 49.277 1.00 77.31 101 THR A O 1
ATOM 818 N N . ALA A 1 102 ? -33.160 -2.861 50.411 1.00 70.25 102 ALA A N 1
ATOM 819 C CA . ALA A 1 102 ? -34.555 -2.442 50.583 1.00 70.25 102 ALA A CA 1
ATOM 820 C C . ALA A 1 102 ? -35.313 -1.883 49.348 1.00 70.25 102 ALA A C 1
ATOM 822 O O . ALA A 1 102 ? -36.548 -1.860 49.412 1.00 70.25 102 ALA A O 1
ATOM 823 N N . PRO A 1 103 ? -34.701 -1.402 48.244 1.00 74.94 103 PRO A N 1
ATOM 824 C CA . PRO A 1 103 ? -35.466 -0.931 47.100 1.00 74.94 103 PRO A CA 1
ATOM 825 C C . PRO A 1 103 ? -36.187 -2.108 46.429 1.00 74.94 103 PRO A C 1
ATOM 827 O O . PRO A 1 103 ? -35.571 -3.151 46.196 1.00 74.94 103 PRO A O 1
ATOM 830 N N . PRO A 1 104 ? -37.466 -1.958 46.039 1.00 69.12 104 PRO A N 1
ATOM 831 C CA . PRO A 1 104 ? -38.108 -2.950 45.196 1.00 69.12 104 PRO A CA 1
ATOM 832 C C . PRO A 1 104 ? -37.324 -3.022 43.888 1.00 69.12 104 PRO A C 1
ATOM 834 O O . PRO A 1 104 ? -37.164 -2.011 43.202 1.00 69.12 104 PRO A O 1
ATOM 837 N N . VAL A 1 105 ? -36.818 -4.213 43.564 1.00 68.38 105 VAL A N 1
ATOM 838 C CA . VAL A 1 105 ? -36.153 -4.509 42.293 1.00 68.38 105 VAL A CA 1
ATOM 839 C C . VAL A 1 105 ? -37.059 -4.005 41.174 1.00 68.38 105 VAL A C 1
ATOM 841 O O . VAL A 1 105 ? -38.113 -4.584 40.902 1.00 68.38 105 VAL A O 1
ATOM 844 N N . ALA A 1 106 ? -36.691 -2.874 40.570 1.00 73.56 106 ALA A N 1
ATOM 845 C CA . ALA A 1 106 ? -37.458 -2.281 39.491 1.00 73.56 106 ALA A CA 1
ATOM 846 C C . ALA A 1 106 ? -37.479 -3.294 38.347 1.00 73.56 106 ALA A C 1
ATOM 848 O O . ALA A 1 106 ? -36.441 -3.579 37.746 1.00 73.56 106 ALA A O 1
ATOM 849 N N . GLN A 1 107 ? -38.648 -3.881 38.083 1.00 74.12 107 GLN A N 1
ATOM 850 C CA . GLN A 1 107 ? -38.765 -4.888 37.040 1.00 74.12 107 GLN A CA 1
ATOM 851 C C . GLN A 1 107 ? -38.390 -4.240 35.703 1.00 74.12 107 GLN A C 1
ATOM 853 O O . GLN A 1 107 ? -38.980 -3.217 35.330 1.00 74.12 107 GLN A O 1
ATOM 858 N N . PRO A 1 108 ? -37.392 -4.783 34.985 1.00 79.06 108 PRO A N 1
ATOM 859 C CA . PRO A 1 108 ? -37.032 -4.244 33.692 1.00 79.06 108 PRO A CA 1
ATOM 860 C C . PRO A 1 108 ? -38.240 -4.364 32.753 1.00 79.06 108 PRO A C 1
ATOM 862 O O . PRO A 1 108 ? -38.982 -5.346 32.816 1.00 79.06 108 PRO A O 1
ATOM 865 N N . PRO A 1 109 ? -38.458 -3.387 31.858 1.00 81.88 109 PRO A N 1
ATOM 866 C CA . PRO A 1 109 ? -39.525 -3.493 30.876 1.00 81.88 109 PRO A CA 1
ATOM 867 C C . PRO A 1 109 ? -39.314 -4.753 30.026 1.00 81.88 109 PRO A C 1
ATOM 869 O O . PRO A 1 109 ? -38.200 -4.995 29.564 1.00 81.88 109 PRO A O 1
ATOM 872 N N . VAL A 1 110 ? -40.389 -5.509 29.781 1.00 82.19 110 VAL A N 1
ATOM 873 C CA . VAL A 1 110 ? -40.396 -6.828 29.103 1.00 82.19 110 VAL A CA 1
ATOM 874 C C . VAL A 1 110 ? -39.649 -6.879 27.761 1.00 82.19 110 VAL A C 1
ATOM 876 O O . VAL A 1 110 ? -39.175 -7.927 27.346 1.00 82.19 110 VAL A O 1
ATOM 879 N N . ASP A 1 111 ? -39.488 -5.732 27.103 1.00 88.44 111 ASP A N 1
ATOM 880 C CA . ASP A 1 111 ? -38.853 -5.589 25.788 1.00 88.44 111 ASP A CA 1
ATOM 881 C C . ASP A 1 111 ? -37.400 -5.049 25.858 1.00 88.44 111 ASP A C 1
ATOM 883 O O . ASP A 1 111 ? -36.759 -4.774 24.844 1.00 88.44 111 ASP A O 1
ATOM 887 N N . LEU A 1 112 ? -36.820 -4.882 27.054 1.00 89.12 112 LEU A N 1
ATOM 888 C CA . LEU A 1 112 ? -35.438 -4.400 27.20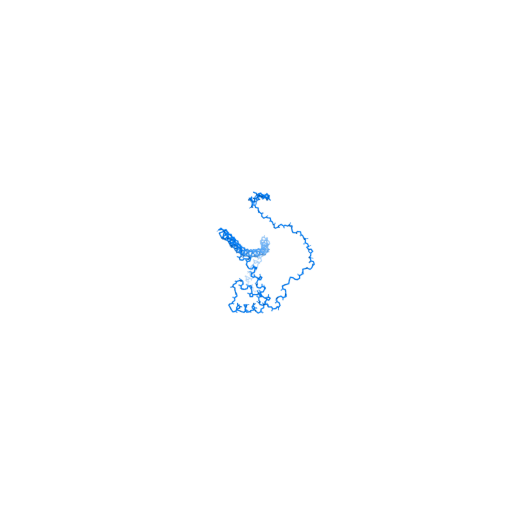2 1.00 89.12 112 LEU A CA 1
ATOM 889 C C . LEU A 1 112 ? -34.433 -5.330 26.509 1.00 89.12 112 LEU A C 1
ATOM 891 O O . LEU A 1 112 ? -33.591 -4.856 25.744 1.00 89.12 112 LEU A O 1
ATOM 895 N N . ALA A 1 113 ? -34.540 -6.637 26.756 1.00 89.94 113 ALA A N 1
ATOM 896 C CA . ALA A 1 113 ? -33.627 -7.633 26.204 1.00 89.94 113 ALA A CA 1
ATOM 897 C C . ALA A 1 113 ? -33.663 -7.635 24.669 1.00 89.94 113 ALA A C 1
ATOM 899 O O . ALA A 1 113 ? -32.617 -7.564 24.025 1.00 89.94 113 ALA A O 1
ATOM 900 N N . ALA A 1 114 ? -34.862 -7.614 24.080 1.00 91.00 114 ALA A N 1
ATOM 901 C CA . ALA A 1 114 ? -35.035 -7.571 22.632 1.00 91.00 114 ALA A CA 1
ATOM 902 C C . ALA A 1 114 ? -34.452 -6.283 22.019 1.00 91.00 114 ALA A C 1
ATOM 904 O O . ALA A 1 114 ? -33.695 -6.345 21.046 1.00 91.00 114 ALA A O 1
ATOM 905 N N . ARG A 1 115 ? -34.701 -5.109 22.620 1.00 90.25 115 ARG A N 1
ATOM 906 C CA . ARG A 1 115 ? -34.129 -3.837 22.133 1.00 90.25 115 ARG A CA 1
ATOM 907 C C . ARG A 1 115 ? -32.606 -3.786 22.220 1.00 90.25 115 ARG A C 1
ATOM 909 O O . ARG A 1 115 ? -31.965 -3.212 21.334 1.00 90.25 115 ARG A O 1
ATOM 916 N N . VAL A 1 116 ? -32.024 -4.344 23.281 1.00 94.06 116 VAL A N 1
ATOM 917 C CA . VAL A 1 116 ? -30.566 -4.421 23.440 1.00 94.06 116 VAL A CA 1
ATOM 918 C C . VAL A 1 116 ? -29.975 -5.343 22.380 1.00 94.06 116 VAL A C 1
ATOM 920 O O . VAL A 1 116 ? -29.059 -4.915 21.676 1.00 94.06 116 VAL A O 1
ATOM 923 N N . TRP A 1 117 ? -30.546 -6.533 22.182 1.00 93.31 117 TRP A N 1
ATOM 924 C CA . TRP A 1 117 ? -30.080 -7.480 21.167 1.00 93.31 117 TRP A CA 1
ATOM 925 C C . TRP A 1 117 ? -30.094 -6.893 19.758 1.00 93.31 117 TRP A C 1
ATOM 927 O O . TRP A 1 117 ? -29.072 -6.916 19.072 1.00 93.31 117 TRP A O 1
ATOM 937 N N . VAL A 1 118 ? -31.191 -6.241 19.363 1.00 93.44 118 VAL A N 1
ATOM 938 C CA . VAL A 1 118 ? -31.285 -5.577 18.052 1.00 93.44 118 VAL A CA 1
ATOM 939 C C . VAL A 1 118 ? -30.210 -4.496 17.885 1.00 93.44 118 VAL A C 1
ATOM 941 O O . VAL A 1 118 ? -29.658 -4.319 16.794 1.00 93.44 118 VAL A O 1
ATOM 944 N N . ARG A 1 119 ? -29.890 -3.747 18.947 1.00 90.81 119 ARG A N 1
ATOM 945 C CA . ARG A 1 119 ? -28.857 -2.702 18.891 1.00 90.81 119 ARG A CA 1
ATOM 946 C C . ARG A 1 119 ? -27.445 -3.289 18.827 1.00 90.81 119 ARG A C 1
ATOM 948 O O . ARG A 1 119 ? -26.623 -2.753 18.079 1.00 90.81 119 ARG A O 1
ATOM 955 N N . VAL A 1 120 ? -27.174 -4.364 19.567 1.00 93.62 120 VAL A N 1
ATOM 956 C CA . VAL A 1 120 ? -25.891 -5.085 19.530 1.00 93.62 120 VAL A CA 1
ATOM 957 C C . VAL A 1 120 ? -25.657 -5.661 18.139 1.00 93.62 120 VAL A C 1
ATOM 959 O O . VAL A 1 120 ? -24.618 -5.391 17.536 1.00 93.62 120 VAL A O 1
ATOM 962 N N . GLU A 1 121 ? -26.651 -6.342 17.573 1.00 92.19 121 GLU A N 1
ATOM 963 C CA . GLU A 1 121 ? -26.505 -6.977 16.267 1.00 92.19 121 GLU A CA 1
ATOM 964 C C . GLU A 1 121 ? -26.349 -5.952 15.136 1.00 92.19 121 GLU A C 1
ATOM 966 O O . GLU A 1 121 ? -25.486 -6.099 14.267 1.00 92.19 121 GLU A O 1
ATOM 971 N N . ARG A 1 122 ? -27.087 -4.832 15.178 1.00 89.00 122 ARG A N 1
ATOM 972 C CA . ARG A 1 122 ? -26.867 -3.725 14.227 1.00 89.00 122 ARG A CA 1
ATOM 973 C C . ARG A 1 122 ? -25.454 -3.153 14.318 1.00 89.00 122 ARG A C 1
ATOM 975 O O . ARG A 1 122 ? -24.897 -2.767 13.290 1.00 89.00 122 ARG A O 1
ATOM 982 N N . ARG A 1 123 ? -24.873 -3.063 15.519 1.00 88.12 123 ARG A N 1
ATOM 983 C CA . ARG A 1 123 ? -23.509 -2.547 15.706 1.00 88.12 123 ARG A CA 1
ATOM 984 C C . ARG A 1 123 ? -22.465 -3.537 15.193 1.00 88.12 123 ARG A C 1
ATOM 986 O O . ARG A 1 123 ? -21.550 -3.113 14.492 1.00 88.12 123 ARG A O 1
ATOM 993 N N . GLN A 1 124 ? -22.643 -4.826 15.473 1.00 89.50 124 GLN A N 1
ATOM 994 C CA . GLN A 1 124 ? -21.768 -5.888 14.972 1.00 89.50 124 GLN A CA 1
ATOM 995 C C . GLN A 1 124 ? -21.807 -5.981 13.443 1.00 89.50 124 GLN A C 1
ATOM 997 O O . GLN A 1 124 ? -20.752 -5.947 12.816 1.00 89.50 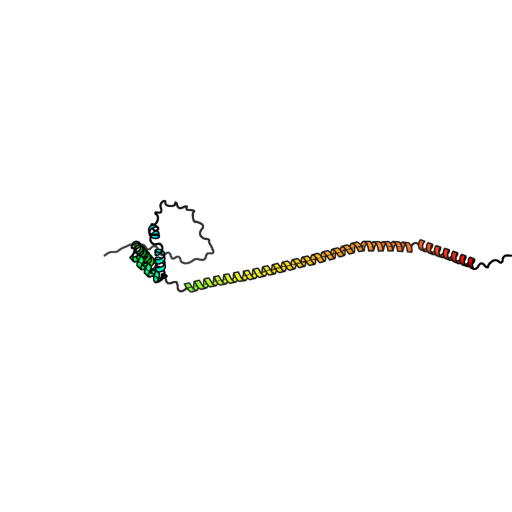124 GLN A O 1
ATOM 1002 N N . ARG A 1 125 ? -22.996 -5.983 12.823 1.00 86.19 125 ARG A N 1
ATOM 1003 C CA . ARG A 1 125 ? -23.129 -6.019 11.353 1.00 86.19 125 ARG A CA 1
ATOM 1004 C C . ARG A 1 125 ? -22.483 -4.808 10.678 1.00 86.19 125 ARG A C 1
ATOM 1006 O O . ARG A 1 125 ? -21.785 -4.968 9.684 1.00 86.19 125 ARG A O 1
ATOM 1013 N N . ARG A 1 126 ? -22.660 -3.598 11.223 1.00 83.00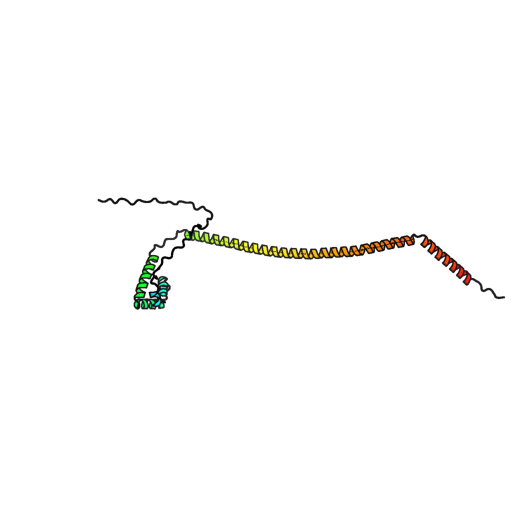 126 ARG A N 1
ATOM 1014 C CA . ARG A 1 126 ? -22.006 -2.387 10.687 1.00 83.00 126 ARG A CA 1
ATOM 1015 C C . ARG A 1 126 ? -20.484 -2.451 10.808 1.00 83.00 126 ARG A C 1
ATOM 1017 O O . ARG A 1 126 ? -19.802 -2.098 9.854 1.00 83.00 126 ARG A O 1
ATOM 1024 N N . GLY A 1 127 ? -19.965 -2.909 11.950 1.00 81.38 127 GLY A N 1
ATOM 1025 C CA . GLY A 1 127 ? -18.525 -3.087 12.155 1.00 81.38 127 GLY A CA 1
ATOM 1026 C C . GLY A 1 127 ? -17.923 -4.143 11.225 1.00 81.38 127 GLY A C 1
ATOM 1027 O O . GLY A 1 127 ? -16.875 -3.903 10.636 1.00 81.38 127 GLY A O 1
ATOM 1028 N N . ALA A 1 128 ? -18.619 -5.266 11.030 1.00 84.50 128 ALA A N 1
ATOM 1029 C CA . ALA A 1 128 ? -18.190 -6.338 10.135 1.00 84.50 128 ALA A CA 1
ATOM 1030 C C . ALA A 1 128 ? -18.171 -5.894 8.665 1.00 84.50 128 ALA A C 1
ATOM 1032 O O . ALA A 1 128 ? -17.192 -6.141 7.965 1.00 84.50 128 ALA A O 1
ATOM 1033 N N . LEU A 1 129 ? -19.210 -5.184 8.209 1.00 82.25 129 LEU A N 1
ATOM 1034 C CA . LEU A 1 129 ? -19.261 -4.652 6.845 1.00 82.25 129 LEU A CA 1
ATOM 1035 C C . LEU A 1 129 ? -18.133 -3.644 6.607 1.00 82.25 129 LEU A C 1
ATOM 1037 O O . LEU A 1 129 ? -17.349 -3.846 5.686 1.00 82.25 129 LEU A O 1
ATOM 1041 N N . LEU A 1 130 ? -17.990 -2.636 7.476 1.00 82.94 130 LEU A N 1
ATOM 1042 C CA . LEU A 1 130 ? -16.935 -1.621 7.362 1.00 82.94 130 LEU A CA 1
ATOM 1043 C C . LEU A 1 130 ? -15.532 -2.241 7.399 1.00 82.94 130 LEU A C 1
ATOM 1045 O O . LEU A 1 130 ? -14.686 -1.884 6.579 1.00 82.94 130 LEU A O 1
ATOM 1049 N N . GLY A 1 131 ? -15.303 -3.199 8.302 1.00 85.56 131 GLY A N 1
ATOM 1050 C CA . GLY A 1 131 ? -14.047 -3.940 8.381 1.00 85.56 131 GLY A CA 1
ATOM 1051 C C . GLY A 1 131 ? -13.766 -4.717 7.097 1.00 85.56 131 GLY A C 1
ATOM 1052 O O . GLY A 1 131 ? -12.704 -4.552 6.505 1.00 85.56 131 GLY A O 1
ATOM 1053 N N . SER A 1 132 ? -14.730 -5.506 6.613 1.00 83.06 132 SER A N 1
ATOM 1054 C CA . SER A 1 132 ? -14.566 -6.303 5.388 1.00 83.06 132 SER A CA 1
ATOM 1055 C C . SER A 1 132 ? -14.304 -5.441 4.148 1.00 83.06 132 SER A C 1
ATOM 1057 O O . SER A 1 132 ? -13.404 -5.747 3.368 1.00 83.06 132 SER A O 1
ATOM 1059 N N . THR A 1 133 ? -15.015 -4.317 3.996 1.00 89.06 133 THR A N 1
ATOM 1060 C CA . THR A 1 133 ? -14.810 -3.392 2.875 1.00 89.06 133 THR A CA 1
ATOM 1061 C C . THR A 1 133 ? -13.463 -2.688 2.955 1.00 89.06 133 THR A C 1
ATOM 1063 O O . THR A 1 133 ? -12.839 -2.472 1.922 1.00 89.06 133 THR A O 1
ATOM 1066 N N . ALA A 1 134 ? -12.984 -2.366 4.162 1.00 89.88 134 ALA A N 1
ATOM 1067 C CA . ALA A 1 134 ? -11.668 -1.761 4.346 1.00 89.88 134 ALA A CA 1
ATOM 1068 C C . ALA A 1 134 ? -10.545 -2.735 3.955 1.00 89.88 134 ALA A C 1
ATOM 1070 O O . ALA A 1 134 ? -9.617 -2.338 3.255 1.00 89.88 134 ALA A O 1
ATOM 1071 N N . TRP A 1 135 ? -10.662 -4.016 4.324 1.00 92.19 135 TRP A N 1
ATOM 1072 C CA . TRP A 1 135 ? -9.711 -5.053 3.909 1.00 92.19 135 TRP A CA 1
ATOM 1073 C C . TRP A 1 135 ? -9.715 -5.281 2.395 1.00 92.19 135 TRP A C 1
ATOM 1075 O O . TRP A 1 135 ? -8.648 -5.360 1.789 1.00 92.19 135 TRP A O 1
ATOM 1085 N N . MET A 1 136 ? -10.894 -5.325 1.765 1.00 93.44 136 MET A N 1
ATOM 1086 C CA . MET A 1 136 ? -10.999 -5.443 0.304 1.00 93.44 136 MET A CA 1
ATOM 1087 C C . MET A 1 136 ? -10.427 -4.218 -0.419 1.00 93.44 136 MET A C 1
ATOM 1089 O O . MET A 1 136 ? -9.692 -4.372 -1.392 1.00 93.44 136 MET A O 1
ATOM 1093 N N . ALA A 1 137 ? -10.712 -3.007 0.070 1.00 93.62 137 ALA A N 1
ATOM 1094 C CA . ALA A 1 137 ? -10.173 -1.771 -0.494 1.00 93.62 137 ALA A CA 1
ATOM 1095 C C . ALA A 1 137 ? -8.646 -1.696 -0.353 1.00 93.62 137 ALA A C 1
ATOM 1097 O O . ALA A 1 137 ? -7.966 -1.301 -1.298 1.00 93.62 137 ALA A O 1
ATOM 1098 N N . LEU A 1 138 ? -8.102 -2.126 0.790 1.00 95.50 138 LEU A N 1
ATOM 1099 C CA . LEU A 1 138 ? -6.660 -2.219 1.001 1.00 95.50 138 LEU A CA 1
ATOM 1100 C C . LEU A 1 138 ? -6.026 -3.231 0.038 1.00 95.50 138 LEU A C 1
ATOM 1102 O O . LEU A 1 138 ? -5.028 -2.915 -0.604 1.00 95.50 138 LEU A O 1
ATOM 1106 N N . GLY A 1 139 ? -6.630 -4.412 -0.117 1.00 95.44 139 GLY A N 1
ATOM 1107 C CA . GLY A 1 139 ? -6.171 -5.421 -1.075 1.00 95.44 139 GLY A CA 1
ATOM 1108 C C . GLY A 1 139 ? -6.169 -4.902 -2.515 1.00 95.44 139 GLY A C 1
ATOM 1109 O O . GLY A 1 139 ? -5.181 -5.066 -3.229 1.00 95.44 139 GLY A O 1
ATOM 1110 N N . LEU A 1 140 ? -7.233 -4.206 -2.923 1.00 97.06 140 LEU A N 1
ATOM 1111 C CA . LEU A 1 140 ? -7.325 -3.595 -4.249 1.00 97.06 140 LEU A CA 1
ATOM 1112 C C . LEU A 1 140 ? -6.280 -2.489 -4.450 1.00 97.06 140 LEU A C 1
ATOM 1114 O O . LEU A 1 140 ? -5.668 -2.420 -5.513 1.00 97.06 140 LEU A O 1
ATOM 1118 N N . ALA A 1 141 ? -6.042 -1.653 -3.437 1.00 96.50 141 ALA A N 1
ATOM 1119 C CA . ALA A 1 141 ? -5.024 -0.607 -3.491 1.00 96.50 141 ALA A CA 1
ATOM 1120 C C . ALA A 1 141 ? -3.611 -1.193 -3.639 1.00 96.50 141 ALA A C 1
ATOM 1122 O O . ALA A 1 141 ? -2.830 -0.707 -4.457 1.00 96.50 141 ALA A O 1
ATOM 1123 N N . VAL A 1 142 ? -3.299 -2.269 -2.909 1.00 97.50 142 VAL A N 1
ATOM 1124 C CA . VAL A 1 142 ? -2.022 -2.991 -3.038 1.00 97.50 142 VAL A CA 1
ATOM 1125 C C . VAL A 1 142 ? -1.877 -3.592 -4.436 1.00 97.50 142 VAL A C 1
ATOM 1127 O O . VAL A 1 142 ? -0.836 -3.425 -5.070 1.00 97.50 142 VAL A O 1
ATOM 1130 N N . LEU A 1 143 ? -2.924 -4.241 -4.954 1.00 97.88 143 LEU A N 1
ATOM 1131 C CA . LEU A 1 143 ? -2.909 -4.824 -6.296 1.00 97.88 143 LEU A CA 1
ATOM 1132 C C . LEU A 1 143 ? -2.706 -3.751 -7.382 1.00 97.88 143 LEU A C 1
ATOM 1134 O O . LEU A 1 143 ? -1.895 -3.930 -8.290 1.00 97.88 143 LEU A O 1
ATOM 1138 N N . ALA A 1 144 ? -3.401 -2.617 -7.265 1.00 97.62 144 ALA A N 1
ATOM 1139 C CA . ALA A 1 144 ? -3.267 -1.487 -8.180 1.00 97.62 144 ALA A CA 1
ATOM 1140 C C . ALA A 1 144 ? -1.859 -0.873 -8.131 1.00 97.62 144 ALA A C 1
ATOM 1142 O O . ALA A 1 144 ? -1.292 -0.563 -9.179 1.00 97.62 144 ALA A O 1
ATOM 1143 N N . ALA A 1 145 ? -1.269 -0.746 -6.938 1.00 97.31 1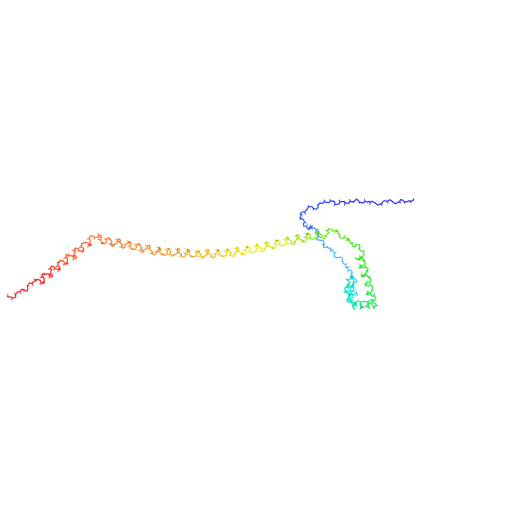45 ALA A N 1
ATOM 1144 C CA . ALA A 1 145 ? 0.099 -0.263 -6.774 1.00 97.31 145 ALA A CA 1
ATOM 1145 C C . ALA A 1 145 ? 1.120 -1.210 -7.428 1.00 97.31 145 ALA A C 1
ATOM 1147 O O . ALA A 1 145 ? 1.983 -0.753 -8.178 1.00 97.31 145 ALA A O 1
ATOM 1148 N N . LEU A 1 146 ? 0.988 -2.525 -7.216 1.00 97.75 146 LEU A N 1
ATOM 1149 C CA . LEU A 1 146 ? 1.841 -3.527 -7.867 1.00 97.75 146 LEU A CA 1
ATOM 1150 C C . LEU A 1 146 ? 1.724 -3.460 -9.395 1.00 97.75 146 LEU A C 1
ATOM 1152 O O . LEU A 1 146 ? 2.739 -3.442 -10.093 1.00 97.75 146 LEU A O 1
ATOM 1156 N N . TYR A 1 147 ? 0.501 -3.359 -9.920 1.00 97.62 147 TYR A N 1
ATOM 1157 C CA . TYR A 1 147 ? 0.273 -3.216 -11.356 1.00 97.62 147 TYR A CA 1
ATOM 1158 C C . TYR A 1 147 ? 0.893 -1.928 -11.920 1.00 97.62 147 TYR A C 1
ATOM 1160 O O . TYR A 1 147 ? 1.530 -1.964 -12.973 1.00 97.62 147 TYR A O 1
ATOM 1168 N N . ALA A 1 148 ? 0.772 -0.802 -11.210 1.00 97.19 148 ALA A N 1
ATOM 1169 C CA . ALA A 1 148 ? 1.372 0.468 -11.615 1.00 97.19 148 ALA A CA 1
ATOM 1170 C C . ALA A 1 148 ? 2.908 0.390 -11.689 1.00 97.19 148 ALA A C 1
ATOM 1172 O O . ALA A 1 148 ? 3.497 0.885 -12.650 1.00 97.19 148 ALA A O 1
ATOM 1173 N N . VAL A 1 149 ? 3.553 -0.280 -10.725 1.00 97.00 149 VAL A N 1
ATOM 1174 C CA . VAL A 1 149 ? 5.009 -0.510 -10.738 1.00 97.00 149 VAL A CA 1
ATOM 1175 C C . VAL A 1 149 ? 5.422 -1.359 -11.941 1.00 97.00 149 VAL A C 1
ATOM 1177 O O . VAL A 1 149 ? 6.358 -0.996 -12.654 1.00 97.00 149 VAL A O 1
ATOM 1180 N N . LEU A 1 150 ? 4.706 -2.455 -12.213 1.00 96.44 150 LEU A N 1
ATOM 1181 C CA . LEU A 1 150 ? 4.976 -3.311 -13.374 1.00 96.44 150 LEU A CA 1
ATOM 1182 C C . LEU A 1 150 ? 4.805 -2.552 -14.696 1.00 96.44 150 LEU A C 1
ATOM 1184 O O . LEU A 1 150 ? 5.631 -2.682 -15.603 1.00 96.44 150 LEU A O 1
ATOM 1188 N N . LEU A 1 151 ? 3.765 -1.723 -14.800 1.00 95.62 151 LEU A N 1
ATOM 1189 C CA . LEU A 1 151 ? 3.516 -0.895 -15.975 1.00 95.62 151 LEU A CA 1
ATOM 1190 C C . LEU A 1 151 ? 4.641 0.130 -16.189 1.00 95.62 151 LEU A C 1
ATOM 1192 O O . LEU A 1 151 ? 5.135 0.267 -17.309 1.00 95.62 151 LEU A O 1
ATOM 1196 N N . ALA A 1 152 ? 5.076 0.809 -15.124 1.00 93.25 152 ALA A N 1
ATOM 1197 C CA . ALA A 1 152 ? 6.180 1.765 -15.173 1.00 93.25 152 ALA A CA 1
ATOM 1198 C C . ALA A 1 152 ? 7.503 1.094 -15.582 1.00 93.25 152 ALA A C 1
ATOM 1200 O O . ALA A 1 152 ? 8.203 1.602 -16.459 1.00 93.25 152 ALA A O 1
ATOM 1201 N N . ALA A 1 153 ? 7.813 -0.079 -15.020 1.00 91.81 153 ALA A N 1
ATOM 1202 C CA . ALA A 1 153 ? 8.988 -0.862 -15.399 1.00 91.81 153 ALA A CA 1
ATOM 1203 C C . ALA A 1 153 ? 8.959 -1.249 -16.887 1.00 91.81 153 ALA A C 1
ATOM 1205 O O . ALA A 1 153 ? 9.957 -1.094 -17.593 1.00 91.81 153 ALA A O 1
ATOM 1206 N N . ARG A 1 154 ? 7.797 -1.681 -17.398 1.00 93.44 154 ARG A N 1
ATOM 1207 C CA . ARG A 1 154 ? 7.613 -1.987 -18.824 1.00 93.44 154 ARG A CA 1
ATOM 1208 C C . ARG A 1 154 ? 7.830 -0.754 -19.708 1.00 93.44 154 ARG A C 1
ATOM 1210 O O . ARG A 1 154 ? 8.501 -0.858 -20.731 1.00 93.44 154 ARG A O 1
ATOM 1217 N N . LEU A 1 155 ? 7.278 0.399 -19.328 1.00 89.06 155 LEU A N 1
ATOM 1218 C CA . LEU A 1 155 ? 7.451 1.665 -20.053 1.00 89.06 155 LEU A CA 1
ATOM 1219 C C . LEU A 1 155 ? 8.921 2.092 -20.115 1.00 89.06 155 LEU A C 1
ATOM 1221 O O . LEU A 1 155 ? 9.388 2.496 -21.177 1.00 89.06 155 LEU A O 1
ATOM 1225 N N . LEU A 1 156 ? 9.659 1.944 -19.014 1.00 84.00 156 LEU A N 1
ATOM 1226 C CA . LEU A 1 156 ? 11.093 2.237 -18.956 1.00 84.00 156 LEU A CA 1
ATOM 1227 C C . LEU A 1 156 ? 11.908 1.301 -19.860 1.00 84.00 156 LEU A C 1
ATOM 1229 O O . LEU A 1 156 ? 12.737 1.780 -20.628 1.00 84.00 156 LEU A O 1
ATOM 1233 N N . LEU A 1 157 ? 11.641 -0.009 -19.822 1.00 82.81 157 LEU A N 1
ATOM 1234 C CA . LEU A 1 157 ? 12.335 -1.004 -20.654 1.00 82.81 157 LEU A CA 1
ATOM 1235 C C . LEU A 1 157 ? 12.072 -0.808 -22.155 1.00 82.81 157 LEU A C 1
ATOM 1237 O O . LEU A 1 157 ? 12.987 -0.910 -22.969 1.00 82.81 157 LEU A O 1
ATOM 1241 N N . VAL A 1 158 ? 10.828 -0.510 -22.541 1.00 85.12 158 VAL A N 1
ATOM 1242 C CA . VAL A 1 158 ? 10.500 -0.209 -23.945 1.00 85.12 158 VAL A CA 1
ATOM 1243 C C . VAL A 1 158 ? 11.098 1.138 -24.358 1.00 85.12 158 VAL A C 1
ATOM 1245 O O . VAL A 1 158 ? 11.621 1.256 -25.465 1.00 85.12 158 VAL A O 1
ATOM 1248 N N . GLY A 1 159 ? 11.069 2.134 -23.467 1.00 80.50 159 GLY A N 1
ATOM 1249 C CA . GLY A 1 159 ? 11.625 3.469 -23.691 1.00 80.50 159 GLY A CA 1
ATOM 1250 C C . GLY A 1 159 ? 13.126 3.455 -23.993 1.00 80.50 159 GLY A C 1
ATOM 1251 O O . GLY A 1 159 ? 13.574 4.109 -24.936 1.00 80.50 159 GLY A O 1
ATOM 1252 N N . THR A 1 160 ? 13.906 2.668 -23.250 1.00 75.69 160 THR A N 1
ATOM 1253 C CA . THR A 1 160 ? 15.345 2.513 -23.517 1.00 75.69 160 THR A CA 1
ATOM 1254 C C . THR A 1 160 ? 15.602 1.766 -24.825 1.00 75.69 160 THR A C 1
ATOM 1256 O O . THR A 1 160 ? 16.489 2.163 -25.580 1.00 75.69 160 THR A O 1
ATOM 1259 N N . GLY A 1 161 ? 14.788 0.755 -25.148 1.00 80.06 161 GLY A N 1
ATOM 1260 C CA . GLY A 1 161 ? 14.872 0.029 -26.417 1.00 80.06 161 GLY A CA 1
ATOM 1261 C C . GLY A 1 161 ? 14.639 0.924 -27.638 1.00 80.06 161 GLY A C 1
ATOM 1262 O O . GLY A 1 161 ? 15.454 0.931 -28.561 1.00 80.06 161 GLY A O 1
ATOM 1263 N N . VAL A 1 162 ? 13.573 1.736 -27.644 1.00 78.06 162 VAL A N 1
ATOM 1264 C CA . VAL A 1 162 ? 13.290 2.642 -28.777 1.00 78.06 162 VAL A CA 1
ATOM 1265 C C . VAL A 1 162 ? 14.354 3.728 -28.935 1.00 78.06 162 VAL A C 1
ATOM 1267 O O . VAL A 1 162 ? 14.715 4.059 -30.063 1.00 78.06 162 VAL A O 1
ATOM 1270 N N . ALA A 1 163 ? 14.907 4.239 -27.830 1.00 81.12 163 ALA A N 1
ATOM 1271 C CA . ALA A 1 163 ? 15.981 5.228 -27.866 1.00 81.12 163 ALA A CA 1
ATOM 1272 C C . ALA A 1 163 ? 17.282 4.638 -28.435 1.00 81.12 163 ALA A C 1
ATOM 1274 O O . ALA A 1 163 ? 17.923 5.269 -29.275 1.00 81.12 163 ALA A O 1
ATOM 1275 N N . GLN A 1 164 ? 17.643 3.413 -28.037 1.00 80.94 164 GLN A N 1
ATOM 1276 C CA . GLN A 1 164 ? 18.809 2.712 -28.583 1.00 80.94 164 GLN A CA 1
ATOM 1277 C C . GLN A 1 164 ? 18.647 2.408 -30.074 1.00 80.94 164 GLN A C 1
ATOM 1279 O O . GLN A 1 164 ? 19.570 2.652 -30.851 1.00 80.94 164 GLN A O 1
ATOM 1284 N N . ILE A 1 165 ? 17.467 1.938 -30.491 1.00 80.25 165 ILE A N 1
ATOM 1285 C CA . ILE A 1 165 ? 17.167 1.682 -31.905 1.00 80.25 165 ILE A CA 1
ATOM 1286 C C . ILE A 1 165 ? 17.264 2.989 -32.704 1.00 80.25 165 ILE A C 1
ATOM 1288 O O . ILE A 1 165 ? 17.943 3.026 -33.728 1.00 80.25 165 ILE A O 1
ATOM 1292 N N . ALA A 1 166 ? 16.660 4.081 -32.226 1.00 85.69 166 ALA A N 1
ATOM 1293 C CA . ALA A 1 166 ? 16.733 5.383 -32.889 1.00 85.69 166 ALA A CA 1
ATOM 1294 C C . ALA A 1 166 ? 18.175 5.915 -32.997 1.00 85.69 166 ALA A C 1
ATOM 1296 O O . ALA A 1 166 ? 18.565 6.416 -34.054 1.00 85.69 166 ALA A O 1
ATOM 1297 N N . ALA A 1 167 ? 18.984 5.764 -31.944 1.00 87.00 167 ALA A N 1
ATOM 1298 C CA . ALA A 1 167 ? 20.391 6.162 -31.941 1.00 87.00 167 ALA A CA 1
ATOM 1299 C C . ALA A 1 167 ? 21.241 5.332 -32.918 1.00 87.00 167 ALA A C 1
ATOM 1301 O O . ALA A 1 167 ? 22.100 5.887 -33.612 1.00 87.00 167 ALA A O 1
ATOM 1302 N N . LEU A 1 168 ? 20.972 4.025 -33.027 1.00 87.94 168 LEU A N 1
ATOM 1303 C CA . LEU A 1 168 ? 21.633 3.150 -33.995 1.00 87.94 168 LEU A CA 1
ATOM 1304 C C . LEU A 1 168 ? 21.269 3.555 -35.428 1.00 87.94 168 LEU A C 1
ATOM 1306 O O . LEU A 1 168 ? 22.155 3.739 -36.259 1.00 87.94 168 LEU A O 1
ATOM 1310 N N . TRP A 1 169 ? 19.982 3.783 -35.704 1.00 90.00 169 TRP A N 1
ATOM 1311 C CA . TRP A 1 169 ? 19.517 4.269 -37.006 1.00 90.00 169 TRP A CA 1
ATOM 1312 C C . TRP A 1 169 ? 20.131 5.618 -37.387 1.00 90.00 169 TRP A C 1
ATOM 1314 O O . TRP A 1 169 ? 20.507 5.807 -38.545 1.00 90.00 169 TRP A O 1
ATOM 1324 N N . LEU A 1 170 ? 20.250 6.551 -36.437 1.00 90.81 170 LEU A N 1
ATOM 1325 C CA . LEU A 1 170 ? 20.873 7.852 -36.683 1.00 90.81 170 LEU A CA 1
ATOM 1326 C C . LEU A 1 170 ? 22.366 7.704 -36.998 1.00 90.81 170 LEU A C 1
ATOM 1328 O O . LEU A 1 170 ? 22.825 8.281 -37.980 1.00 90.81 170 LEU A O 1
ATOM 1332 N N . SER A 1 171 ? 23.082 6.872 -36.236 1.00 88.00 171 SER A N 1
ATOM 1333 C CA . SER A 1 171 ? 24.508 6.579 -36.450 1.00 88.00 171 SER A CA 1
ATOM 1334 C C . SER A 1 171 ? 24.769 5.917 -37.807 1.00 88.00 171 SER A C 1
ATOM 1336 O O . SER A 1 171 ? 25.656 6.336 -38.555 1.00 88.00 171 SER A O 1
ATOM 1338 N N . VAL A 1 172 ? 23.959 4.913 -38.168 1.00 92.00 172 VAL A N 1
ATOM 1339 C CA . VAL A 1 172 ? 24.043 4.234 -39.471 1.00 92.00 172 VAL A CA 1
ATOM 1340 C C . VAL A 1 172 ? 23.761 5.221 -40.597 1.00 92.00 172 VAL A C 1
ATOM 1342 O O . VAL A 1 172 ? 24.512 5.274 -41.569 1.00 92.00 172 VAL A O 1
ATOM 1345 N N . ARG A 1 173 ? 22.724 6.056 -40.462 1.00 88.81 173 ARG A N 1
ATOM 1346 C CA . ARG A 1 173 ? 22.388 7.062 -41.475 1.00 88.81 173 ARG A CA 1
ATOM 1347 C C . ARG A 1 173 ? 23.494 8.103 -41.641 1.00 88.81 173 ARG A C 1
ATOM 1349 O O . ARG A 1 173 ? 23.834 8.425 -42.777 1.00 88.81 173 ARG A O 1
ATOM 1356 N N . SER A 1 174 ? 24.085 8.595 -40.551 1.00 83.62 174 SER A N 1
ATOM 1357 C CA . SER A 1 174 ? 25.179 9.571 -40.623 1.00 83.62 174 SER A CA 1
ATOM 1358 C C . SER A 1 174 ? 26.454 9.006 -41.247 1.00 83.62 174 SER A C 1
ATOM 1360 O O . SER A 1 174 ? 27.201 9.768 -41.847 1.00 83.62 174 SER A O 1
ATOM 1362 N N . ALA A 1 175 ? 26.695 7.695 -41.146 1.00 87.81 175 ALA A N 1
ATOM 1363 C CA . ALA A 1 175 ? 27.830 7.037 -41.796 1.00 87.81 175 ALA A CA 1
ATOM 1364 C C . ALA A 1 175 ? 27.538 6.662 -43.262 1.00 87.81 175 ALA A C 1
ATOM 1366 O O . ALA A 1 175 ? 28.412 6.773 -44.120 1.00 87.81 175 ALA A O 1
ATOM 1367 N N . ALA A 1 176 ? 26.304 6.256 -43.570 1.00 86.56 176 ALA A N 1
ATOM 1368 C CA . ALA A 1 176 ? 25.909 5.848 -44.915 1.00 86.56 176 ALA A CA 1
ATOM 1369 C C . ALA A 1 176 ? 25.822 7.030 -45.894 1.00 86.56 176 ALA A C 1
ATOM 1371 O O . ALA A 1 176 ? 26.208 6.880 -47.048 1.00 86.56 176 ALA A O 1
ATOM 1372 N N . LEU A 1 177 ? 25.363 8.207 -45.447 1.00 84.06 177 LEU A N 1
ATOM 1373 C CA . LEU A 1 177 ? 25.261 9.409 -46.287 1.00 84.06 177 LEU A CA 1
ATOM 1374 C C . LEU A 1 177 ? 26.602 9.852 -46.911 1.00 84.06 177 LEU A C 1
ATOM 1376 O O . LEU A 1 177 ? 26.647 10.002 -48.130 1.00 84.06 177 LEU A O 1
ATOM 1380 N N . PRO A 1 178 ? 27.708 10.030 -46.162 1.00 85.44 178 PRO A N 1
ATOM 1381 C CA . PRO A 1 178 ? 28.979 10.426 -46.758 1.00 85.44 178 PRO A CA 1
ATOM 1382 C C . PRO A 1 178 ? 29.576 9.311 -47.614 1.00 85.44 178 PRO A C 1
ATOM 1384 O O . PRO A 1 178 ? 30.127 9.609 -48.664 1.00 85.44 178 PRO A O 1
ATOM 1387 N N . LEU A 1 179 ? 29.438 8.036 -47.230 1.00 89.44 179 LEU A N 1
ATOM 1388 C CA . LEU A 1 179 ? 29.899 6.916 -48.061 1.00 89.44 179 LEU A CA 1
ATOM 1389 C C . LEU A 1 179 ? 29.162 6.873 -49.402 1.00 89.44 179 LEU A C 1
ATOM 1391 O O . LEU A 1 179 ? 29.783 6.672 -50.445 1.00 89.44 179 LEU A O 1
ATOM 1395 N N . TRP A 1 180 ? 27.852 7.114 -49.374 1.00 90.69 180 TRP A N 1
ATOM 1396 C CA . TRP A 1 180 ? 27.032 7.230 -50.571 1.00 90.69 180 TRP A CA 1
ATOM 1397 C C . TRP A 1 180 ? 27.464 8.411 -51.444 1.00 90.69 180 TRP A C 1
ATOM 1399 O O . TRP A 1 180 ? 27.658 8.242 -52.647 1.00 90.69 180 TRP A O 1
ATOM 1409 N N . GLU A 1 181 ? 27.686 9.588 -50.854 1.00 91.00 181 GLU A N 1
ATOM 1410 C CA . GLU A 1 181 ? 28.146 10.764 -51.602 1.00 91.00 181 GLU A CA 1
ATOM 1411 C C . GLU A 1 181 ? 29.571 10.593 -52.147 1.00 91.00 181 GLU A C 1
ATOM 1413 O O . GLU A 1 181 ? 29.846 10.995 -53.275 1.00 91.00 181 GLU A O 1
ATOM 1418 N N . MET A 1 182 ? 30.465 9.921 -51.416 1.00 89.88 182 MET A N 1
ATOM 1419 C CA . MET A 1 182 ? 31.806 9.578 -51.900 1.00 89.88 182 MET A CA 1
ATOM 1420 C C . MET A 1 182 ? 31.738 8.604 -53.078 1.00 89.88 182 MET A C 1
ATOM 1422 O O . MET A 1 182 ? 32.397 8.825 -54.092 1.00 89.88 182 MET A O 1
ATOM 1426 N N . ALA A 1 183 ? 30.912 7.558 -52.988 1.00 91.25 183 ALA A N 1
ATOM 1427 C CA . ALA A 1 183 ? 30.714 6.613 -54.084 1.00 91.25 183 ALA A CA 1
ATOM 1428 C C . ALA A 1 183 ? 30.109 7.300 -55.318 1.00 91.25 183 ALA A C 1
ATOM 1430 O O . ALA A 1 183 ? 30.551 7.062 -56.445 1.00 91.25 183 ALA A O 1
ATOM 1431 N N . ARG A 1 184 ? 29.140 8.200 -55.110 1.00 93.94 184 ARG A N 1
ATOM 1432 C CA . ARG A 1 184 ? 28.526 9.005 -56.170 1.00 93.94 184 ARG A CA 1
ATOM 1433 C C . ARG A 1 184 ? 29.542 9.941 -56.826 1.00 93.94 184 ARG A C 1
ATOM 1435 O O . ARG A 1 184 ? 29.626 9.960 -58.053 1.00 93.94 184 ARG A O 1
ATOM 1442 N N . ALA A 1 185 ? 30.329 10.674 -56.039 1.00 91.88 185 ALA A N 1
ATOM 1443 C CA . ALA A 1 185 ? 31.380 11.560 -56.538 1.00 91.88 185 ALA A CA 1
ATOM 1444 C C . ALA A 1 185 ? 32.453 10.780 -57.312 1.00 91.88 185 ALA A C 1
ATOM 1446 O O . ALA A 1 185 ? 32.820 11.176 -58.418 1.00 91.88 185 ALA A O 1
ATOM 1447 N N . LEU A 1 186 ? 32.886 9.631 -56.787 1.00 93.19 186 LEU A N 1
ATOM 1448 C CA . LEU A 1 186 ? 33.831 8.742 -57.460 1.00 93.19 186 LEU A CA 1
ATOM 1449 C C . LEU A 1 186 ? 33.280 8.241 -58.800 1.00 93.19 186 LEU A C 1
ATOM 1451 O O . LEU A 1 186 ? 33.997 8.267 -59.797 1.00 93.19 186 LEU A O 1
ATOM 1455 N N . CYS A 1 187 ? 32.007 7.841 -58.856 1.00 91.50 187 CYS A N 1
ATOM 1456 C CA . CYS A 1 187 ? 31.368 7.422 -60.104 1.00 91.50 187 CYS A CA 1
ATOM 1457 C C . CYS A 1 187 ? 31.286 8.561 -61.128 1.00 91.50 187 CYS A C 1
ATOM 1459 O O . CYS A 1 187 ? 31.506 8.322 -62.313 1.00 91.50 187 CYS A O 1
ATOM 1461 N N . ILE A 1 188 ? 30.995 9.793 -60.690 1.00 90.62 188 ILE A N 1
ATOM 1462 C CA . ILE A 1 188 ? 30.969 10.973 -61.570 1.00 90.62 188 ILE A CA 1
ATOM 1463 C C . ILE A 1 188 ? 32.361 11.228 -62.160 1.00 90.62 188 ILE A C 1
ATOM 1465 O O . ILE A 1 188 ? 32.476 11.420 -63.369 1.00 90.62 188 ILE A O 1
ATOM 1469 N N . VAL A 1 189 ? 33.416 11.180 -61.338 1.00 88.94 189 VAL A N 1
ATOM 1470 C CA . VAL A 1 189 ? 34.805 11.371 -61.794 1.00 88.94 189 VAL A CA 1
ATOM 1471 C C . VAL A 1 189 ? 35.244 10.243 -62.726 1.00 88.94 189 VAL A C 1
ATOM 1473 O O . VAL A 1 189 ? 35.803 10.515 -63.785 1.00 88.94 189 VAL A O 1
ATOM 1476 N N . LEU A 1 190 ? 34.962 8.985 -62.373 1.00 87.12 190 LEU A N 1
ATOM 1477 C CA . LEU A 1 190 ? 35.303 7.828 -63.202 1.00 87.12 190 LEU A CA 1
ATOM 1478 C C . LEU A 1 190 ? 34.608 7.909 -64.565 1.00 87.12 190 LEU A C 1
ATOM 1480 O O . LEU A 1 190 ? 35.242 7.694 -65.593 1.00 87.12 190 LEU A O 1
ATOM 1484 N N . ARG A 1 191 ? 33.328 8.292 -64.585 1.00 87.44 191 ARG A N 1
ATOM 1485 C CA . ARG A 1 191 ? 32.576 8.499 -65.824 1.00 87.44 191 ARG A CA 1
ATOM 1486 C C . ARG A 1 191 ? 33.131 9.658 -66.647 1.00 87.44 191 ARG A C 1
ATOM 1488 O O . ARG A 1 191 ? 33.324 9.484 -67.840 1.00 87.44 191 ARG A O 1
ATOM 1495 N N . ALA A 1 192 ? 33.457 10.791 -66.023 1.00 85.88 192 ALA A N 1
ATOM 1496 C CA . ALA A 1 192 ? 34.092 11.913 -66.713 1.00 85.88 192 ALA A CA 1
ATOM 1497 C C . ALA A 1 192 ? 35.440 11.511 -67.332 1.00 85.88 192 ALA A C 1
ATOM 1499 O O . ALA A 1 192 ? 35.743 11.911 -68.451 1.00 85.88 192 ALA A O 1
ATOM 1500 N N . LEU A 1 193 ? 36.226 10.676 -66.646 1.00 82.75 193 LEU A N 1
ATOM 1501 C CA . LEU A 1 193 ? 37.492 10.169 -67.170 1.00 82.75 193 LEU A CA 1
ATOM 1502 C C . LEU A 1 193 ? 37.280 9.222 -68.363 1.00 82.75 193 LEU A C 1
ATOM 1504 O O . LEU A 1 193 ? 38.010 9.322 -69.346 1.00 82.75 193 LEU A O 1
ATOM 1508 N N . LEU A 1 194 ? 36.263 8.356 -68.313 1.00 83.06 194 LEU A N 1
ATOM 1509 C CA . LEU A 1 194 ? 35.902 7.476 -69.432 1.00 83.06 194 LEU A CA 1
ATOM 1510 C C . LEU A 1 194 ? 35.324 8.251 -70.631 1.00 83.06 194 LEU A C 1
ATOM 1512 O O . LEU A 1 194 ? 35.625 7.904 -71.770 1.00 83.06 194 LEU A O 1
ATOM 1516 N N . ASP A 1 195 ? 34.536 9.298 -70.378 1.00 81.69 195 ASP A N 1
ATOM 1517 C CA . ASP A 1 195 ? 33.901 10.128 -71.410 1.00 81.69 195 ASP A CA 1
ATOM 1518 C C . ASP A 1 195 ? 34.865 11.181 -71.999 1.00 81.69 195 ASP A C 1
ATOM 1520 O O . ASP A 1 195 ? 34.578 11.769 -73.045 1.00 81.69 195 ASP A O 1
ATOM 1524 N N . THR A 1 196 ? 36.025 11.439 -71.373 1.00 83.94 196 THR A N 1
ATOM 1525 C CA . THR A 1 196 ? 37.005 12.366 -71.954 1.00 83.94 196 THR A CA 1
ATOM 1526 C C . THR A 1 196 ? 37.610 11.800 -73.245 1.00 83.94 196 THR A C 1
ATOM 1528 O O . THR A 1 196 ? 38.175 10.703 -73.239 1.00 83.94 196 THR A O 1
ATOM 1531 N N . PRO A 1 197 ? 37.635 12.577 -74.348 1.00 77.69 197 PRO A N 1
ATOM 1532 C CA . PRO A 1 197 ? 38.289 12.162 -75.593 1.00 77.69 197 PRO A CA 1
ATOM 1533 C C . PRO A 1 197 ? 39.792 11.910 -75.399 1.00 77.69 197 PRO A C 1
ATOM 1535 O O . PRO A 1 197 ? 40.410 11.217 -76.199 1.00 77.69 197 PRO A O 1
ATOM 1538 N N . ALA A 1 198 ? 40.378 12.413 -74.306 1.00 78.62 198 ALA A N 1
ATOM 1539 C CA . ALA A 1 198 ? 41.744 12.131 -73.889 1.00 78.62 198 ALA A CA 1
ATOM 1540 C C . ALA A 1 198 ? 42.003 10.637 -73.623 1.00 78.62 198 ALA A C 1
ATOM 1542 O O . ALA A 1 198 ? 43.074 10.154 -73.981 1.00 78.62 198 ALA A O 1
ATOM 1543 N N . ALA A 1 199 ? 41.045 9.887 -73.062 1.00 77.81 199 ALA A N 1
ATOM 1544 C CA . ALA A 1 199 ? 41.194 8.443 -72.858 1.00 77.81 199 ALA A CA 1
ATOM 1545 C C . ALA A 1 199 ? 41.251 7.689 -74.198 1.00 77.81 199 ALA A C 1
ATOM 1547 O O . ALA A 1 199 ? 42.092 6.809 -74.390 1.00 77.81 199 ALA A O 1
ATOM 1548 N N . ALA A 1 200 ? 40.417 8.095 -75.161 1.00 80.25 200 ALA A N 1
ATOM 1549 C CA . ALA A 1 200 ? 40.452 7.567 -76.523 1.00 80.25 200 ALA A CA 1
ATOM 1550 C C . ALA A 1 200 ? 41.764 7.929 -77.244 1.00 80.25 200 ALA A C 1
ATOM 1552 O O . ALA A 1 200 ? 42.373 7.069 -77.881 1.00 80.25 200 ALA A O 1
ATOM 1553 N N . ILE A 1 201 ? 42.242 9.170 -77.093 1.00 82.44 201 ILE A N 1
ATOM 1554 C CA . ILE A 1 201 ? 43.530 9.624 -77.643 1.00 82.44 201 ILE A CA 1
ATOM 1555 C C . ILE A 1 201 ? 44.697 8.837 -77.024 1.00 82.44 201 ILE A C 1
ATOM 1557 O O . ILE A 1 201 ? 45.585 8.395 -77.751 1.00 82.44 201 ILE A O 1
ATOM 1561 N N . ALA A 1 202 ? 44.690 8.606 -75.707 1.00 83.81 202 ALA A N 1
ATOM 1562 C CA . ALA A 1 202 ? 45.716 7.828 -75.015 1.00 83.81 202 ALA A CA 1
ATOM 1563 C C . ALA A 1 202 ? 45.735 6.359 -75.473 1.00 83.81 202 ALA A C 1
ATOM 1565 O O . ALA A 1 202 ? 46.806 5.827 -75.762 1.00 83.81 202 ALA A O 1
ATOM 1566 N N . LEU A 1 203 ? 44.567 5.715 -75.613 1.00 84.44 203 LEU A N 1
ATOM 1567 C CA . LEU A 1 203 ? 44.460 4.362 -76.176 1.00 84.44 203 LEU A CA 1
ATOM 1568 C C . LEU A 1 203 ? 44.995 4.302 -77.610 1.00 84.44 203 LEU A C 1
ATOM 1570 O O . LEU A 1 203 ? 45.757 3.394 -77.941 1.00 84.44 203 LEU A O 1
ATOM 1574 N N . LEU A 1 204 ? 44.647 5.283 -78.446 1.00 88.94 204 LEU A N 1
ATOM 1575 C CA . LEU A 1 204 ? 45.134 5.362 -79.822 1.00 88.94 204 LEU A CA 1
ATOM 1576 C C . LEU A 1 204 ? 46.659 5.536 -79.870 1.00 88.94 204 LEU A C 1
ATOM 1578 O O . LEU A 1 204 ? 47.321 4.875 -80.668 1.00 88.94 204 LEU A O 1
ATOM 1582 N N . TYR A 1 205 ? 47.232 6.351 -78.981 1.00 91.00 205 TYR A N 1
ATOM 1583 C CA . TYR A 1 205 ? 48.682 6.516 -78.857 1.00 91.00 205 TYR A CA 1
ATOM 1584 C C . TYR A 1 205 ? 49.382 5.223 -78.398 1.00 91.00 205 TYR A C 1
ATOM 1586 O O . TYR A 1 205 ? 50.397 4.823 -78.976 1.00 91.00 205 TYR A O 1
ATOM 1594 N N . CYS A 1 206 ? 48.820 4.515 -77.413 1.00 90.88 206 CYS A N 1
ATOM 1595 C CA . CYS A 1 206 ? 49.304 3.198 -76.983 1.00 90.88 206 CYS A CA 1
ATOM 1596 C C . CYS A 1 206 ? 49.261 2.166 -78.125 1.00 90.88 206 CYS A C 1
ATOM 1598 O O . CYS A 1 206 ? 50.217 1.417 -78.320 1.00 90.88 206 CYS A O 1
ATOM 1600 N N . LEU A 1 207 ? 48.192 2.148 -78.927 1.00 93.88 207 LEU A N 1
ATOM 1601 C CA . LEU A 1 207 ? 48.091 1.270 -80.098 1.00 93.88 207 LEU A CA 1
ATOM 1602 C C . LEU A 1 207 ? 49.104 1.644 -81.187 1.00 93.88 207 LEU A C 1
ATOM 1604 O O . LEU A 1 207 ? 49.753 0.760 -81.744 1.00 93.88 207 LEU A O 1
ATOM 1608 N N . ALA A 1 208 ? 49.281 2.936 -81.469 1.00 94.25 208 ALA A N 1
ATOM 1609 C CA . ALA A 1 208 ? 50.241 3.416 -82.462 1.00 94.25 208 ALA A CA 1
ATOM 1610 C C . ALA A 1 208 ? 51.689 3.072 -82.073 1.00 94.25 208 ALA A C 1
ATOM 1612 O O . ALA A 1 208 ? 52.466 2.591 -82.902 1.00 94.25 208 ALA A O 1
ATOM 1613 N N . THR A 1 209 ? 52.052 3.263 -80.803 1.00 92.56 209 THR A N 1
ATOM 1614 C CA . THR A 1 209 ? 53.378 2.895 -80.280 1.00 92.56 209 THR A CA 1
ATOM 1615 C C . THR A 1 209 ? 53.595 1.381 -80.289 1.00 92.56 209 THR A C 1
ATOM 1617 O O . THR A 1 209 ? 54.649 0.933 -80.740 1.00 92.56 209 THR A O 1
ATOM 1620 N N . ALA A 1 210 ? 52.593 0.579 -79.915 1.00 92.31 210 ALA A N 1
ATOM 1621 C CA . ALA A 1 210 ? 52.656 -0.880 -80.025 1.00 92.31 210 ALA A CA 1
ATOM 1622 C C . ALA A 1 210 ? 52.790 -1.359 -81.485 1.00 92.31 210 ALA A C 1
ATOM 1624 O O . ALA A 1 210 ? 53.595 -2.247 -81.779 1.00 92.31 210 ALA A O 1
ATOM 1625 N N . ALA A 1 211 ? 52.062 -0.752 -82.426 1.00 93.19 211 ALA A N 1
ATOM 1626 C CA . ALA A 1 211 ? 52.174 -1.048 -83.857 1.00 93.19 211 ALA A CA 1
ATOM 1627 C C . ALA A 1 211 ? 53.571 -0.701 -84.398 1.00 93.19 211 ALA A C 1
ATOM 1629 O O . ALA A 1 211 ? 54.180 -1.477 -85.133 1.00 93.19 211 ALA A O 1
ATOM 1630 N N . THR A 1 212 ? 54.118 0.438 -83.974 1.00 94.50 212 THR A N 1
ATOM 1631 C CA . THR A 1 212 ? 55.472 0.861 -84.352 1.00 94.50 212 THR A CA 1
ATOM 1632 C C . THR A 1 212 ? 56.524 -0.094 -83.786 1.00 94.50 212 THR A C 1
ATOM 1634 O O . THR A 1 212 ? 57.427 -0.513 -84.508 1.00 94.50 212 THR A O 1
ATOM 1637 N N . LEU A 1 213 ? 56.383 -0.505 -82.522 1.00 93.62 213 LEU A N 1
ATOM 1638 C CA . LEU A 1 213 ? 57.288 -1.451 -81.868 1.00 93.62 213 LEU A CA 1
ATOM 1639 C C . LEU A 1 213 ? 57.231 -2.839 -82.520 1.00 93.62 213 LEU A C 1
ATOM 1641 O O . LEU A 1 213 ? 58.267 -3.442 -82.780 1.00 93.62 213 LEU A O 1
ATOM 1645 N N . THR A 1 214 ? 56.034 -3.338 -82.834 1.00 91.06 214 THR A N 1
ATOM 1646 C CA . THR A 1 214 ? 55.860 -4.630 -83.521 1.00 91.06 214 THR A CA 1
ATOM 1647 C C . THR A 1 214 ? 56.405 -4.599 -84.949 1.00 91.06 214 THR A C 1
ATOM 1649 O O . THR A 1 214 ? 57.048 -5.563 -85.371 1.00 91.06 214 THR A O 1
ATOM 1652 N N . ALA A 1 215 ? 56.229 -3.493 -85.678 1.00 91.38 215 ALA A N 1
ATOM 1653 C CA . ALA A 1 215 ? 56.845 -3.291 -86.988 1.00 91.38 215 ALA A CA 1
ATOM 1654 C C . ALA A 1 215 ? 58.379 -3.253 -86.892 1.00 91.38 215 ALA A C 1
ATOM 1656 O O . ALA A 1 215 ? 59.061 -3.926 -87.667 1.00 91.38 215 ALA A O 1
ATOM 1657 N N . TRP A 1 216 ? 58.921 -2.529 -85.909 1.00 93.62 216 TRP A N 1
ATOM 1658 C CA . TRP A 1 216 ? 60.361 -2.454 -85.667 1.00 93.62 216 TRP A CA 1
ATOM 1659 C C . TRP A 1 216 ? 60.951 -3.821 -85.306 1.00 93.62 216 TRP A C 1
ATOM 1661 O O . TRP A 1 216 ? 61.934 -4.239 -85.914 1.00 93.62 216 TRP A O 1
ATOM 1671 N N . LEU A 1 217 ? 60.308 -4.560 -84.395 1.00 90.62 217 LEU A N 1
ATOM 1672 C CA . LEU A 1 217 ? 60.698 -5.921 -84.021 1.00 90.62 217 LEU A CA 1
ATOM 1673 C C . LEU A 1 217 ? 60.650 -6.873 -85.219 1.00 90.62 217 LEU A C 1
ATOM 1675 O O . LEU A 1 217 ? 61.594 -7.634 -85.416 1.00 90.62 217 LEU A O 1
ATOM 1679 N N . ARG A 1 218 ? 59.612 -6.803 -86.066 1.00 89.31 218 ARG A N 1
ATOM 1680 C CA . ARG A 1 218 ? 59.578 -7.576 -87.317 1.00 89.31 218 ARG A CA 1
ATOM 1681 C C . ARG A 1 218 ? 60.775 -7.247 -88.201 1.00 89.31 218 ARG A C 1
ATOM 1683 O O . ARG A 1 218 ? 61.458 -8.161 -88.636 1.00 89.31 218 ARG A O 1
ATOM 1690 N N . VAL A 1 219 ? 61.064 -5.974 -88.457 1.00 88.94 219 VAL A N 1
ATOM 1691 C CA . VAL A 1 219 ? 62.200 -5.592 -89.314 1.00 88.94 219 VAL A CA 1
ATOM 1692 C C . VAL A 1 219 ? 63.535 -6.030 -88.710 1.00 88.94 219 VAL A C 1
ATOM 1694 O O . VAL A 1 219 ? 64.399 -6.503 -89.441 1.00 88.94 219 VAL A O 1
ATOM 1697 N N . ALA A 1 220 ? 63.716 -5.894 -87.397 1.00 87.12 220 ALA A N 1
ATOM 1698 C CA . ALA A 1 220 ? 64.940 -6.303 -86.716 1.00 87.12 220 ALA A CA 1
ATOM 1699 C C . ALA A 1 220 ? 65.157 -7.825 -86.779 1.00 87.12 220 ALA A C 1
ATOM 1701 O O . ALA A 1 220 ? 66.269 -8.264 -87.057 1.00 87.12 220 ALA A O 1
ATOM 1702 N N . ILE A 1 221 ? 64.098 -8.617 -86.578 1.00 82.94 221 ILE A N 1
ATOM 1703 C CA . ILE A 1 221 ? 64.152 -10.088 -86.608 1.00 82.94 221 ILE A CA 1
ATOM 1704 C C . ILE A 1 221 ? 64.277 -10.617 -88.045 1.00 82.94 221 ILE A C 1
ATOM 1706 O O . ILE A 1 221 ? 65.026 -11.557 -88.290 1.00 82.94 221 ILE A O 1
ATOM 1710 N N . PHE A 1 222 ? 63.571 -10.016 -89.008 1.00 74.19 222 PHE A N 1
ATOM 1711 C CA . PHE A 1 222 ? 63.560 -10.449 -90.410 1.00 74.19 222 PHE A CA 1
ATOM 1712 C C . PHE A 1 222 ? 64.651 -9.804 -91.271 1.00 74.19 222 PHE A C 1
ATOM 1714 O O . PHE A 1 222 ? 64.636 -9.990 -92.486 1.00 74.19 222 PHE A O 1
ATOM 1721 N N . ARG A 1 223 ? 65.602 -9.050 -90.702 1.00 71.31 223 ARG A N 1
ATOM 1722 C CA . ARG A 1 223 ? 66.753 -8.566 -91.473 1.00 71.31 223 ARG A CA 1
ATOM 1723 C C . ARG A 1 223 ? 67.673 -9.753 -91.778 1.00 71.31 223 ARG A C 1
ATOM 1725 O O . ARG A 1 223 ? 68.323 -10.244 -90.857 1.00 71.31 223 ARG A O 1
ATOM 1732 N N . PRO A 1 224 ? 67.760 -10.215 -93.041 1.00 64.50 224 PRO A N 1
ATOM 1733 C CA . PRO A 1 224 ? 68.716 -11.252 -93.391 1.00 64.50 224 PRO A CA 1
ATOM 1734 C C . PRO A 1 224 ? 70.118 -10.710 -93.109 1.00 64.50 224 PRO A C 1
ATOM 1736 O O . PRO A 1 224 ? 70.430 -9.573 -93.482 1.00 64.50 224 PRO A O 1
ATOM 1739 N N . ALA A 1 225 ? 70.939 -11.499 -92.414 1.00 65.69 225 ALA A N 1
ATOM 1740 C CA . ALA A 1 225 ? 72.338 -11.173 -92.177 1.00 65.69 225 ALA A CA 1
ATOM 1741 C C . ALA A 1 225 ? 72.979 -10.836 -93.530 1.00 65.69 225 ALA A C 1
ATOM 1743 O O . ALA A 1 225 ? 73.034 -11.686 -94.419 1.00 65.69 225 ALA A O 1
ATOM 1744 N N . ARG A 1 226 ? 73.378 -9.570 -93.726 1.00 65.69 226 ARG A N 1
ATOM 1745 C CA . ARG A 1 226 ? 74.052 -9.162 -94.962 1.00 65.69 226 ARG A CA 1
ATOM 1746 C C . ARG A 1 226 ? 75.330 -9.998 -95.076 1.00 65.69 226 ARG A C 1
ATOM 1748 O O . ARG A 1 226 ? 76.123 -9.955 -94.135 1.00 65.69 226 ARG A O 1
ATOM 1755 N N . PRO A 1 227 ? 75.541 -10.747 -96.171 1.00 58.00 227 PRO A N 1
ATOM 1756 C CA . PRO A 1 227 ? 76.810 -11.423 -96.384 1.00 58.00 227 PRO A CA 1
ATOM 1757 C C . PRO A 1 227 ? 77.907 -10.360 -96.500 1.00 58.00 227 PRO A C 1
ATOM 1759 O O . PRO A 1 227 ? 77.782 -9.406 -97.267 1.00 58.00 227 PRO A O 1
ATOM 1762 N N . SER A 1 228 ? 78.939 -10.490 -95.671 1.00 64.62 228 SER A N 1
ATOM 1763 C CA . SER A 1 228 ? 80.124 -9.638 -95.695 1.00 64.62 228 SER A CA 1
ATOM 1764 C C . SER A 1 228 ? 81.010 -10.037 -96.874 1.00 64.62 228 SER A C 1
ATOM 1766 O O . SER A 1 228 ? 81.608 -11.115 -96.845 1.00 64.62 228 SER A O 1
ATOM 1768 N N . SER A 1 229 ? 81.101 -9.176 -97.882 1.00 58.06 229 SER A N 1
ATOM 1769 C CA . SER A 1 229 ? 82.140 -9.208 -98.917 1.00 58.06 229 SER A CA 1
ATOM 1770 C C . SER A 1 229 ? 82.487 -7.789 -99.326 1.00 58.06 229 SER A C 1
ATOM 1772 O O . SER A 1 229 ? 81.521 -7.071 -99.680 1.00 58.06 229 SER A O 1
#

pLDDT: mean 76.58, std 19.85, range [31.06, 97.88]

Radius of gyration: 62.59 Å; chains: 1; bounding box: 149×49×170 Å

Foldseek 3Di:
DDDDDDDDDDDDPPPDDDPDDDDDDDDPDPDPDPDPDPPDPDPPPPPVVCVPDVCLVVQLVCVLVVNHDPVVVVVNVVVCVVDVVSVVVSVVSVVVSCVVVPDDPPDPPPCPVVVVVVVVVVVVVVVVVVVVVVVVVVVVVVVVVVVVVVVVVVCVVVVVVVVVVVVVVVVCVVVVVVVVVVVVVVVVVVVCVVPDCVVVVVVVVVVVVVVVVVVVVCCVVPVPDPDDD